Protein AF-A0A968P2E2-F1 (afdb_monomer)

pLDDT: mean 70.63, std 26.36, range [20.92, 96.12]

Foldseek 3Di:
DEQDLCVVLVLVVLLLCVVVVWQDAAEYEPNNCVRDNQVSVCVSRVDGHHYACPPPPNVCVLVVLLVAFQAAEDPADELVLLLLCLVQNCHISSSSSSSNHPLVRYAYEYAYDDDPVSCVDPSNVVSVVSCVVVNHHYDPHDPPDRPVVSQCVSQQAVVSDDPDPPPPDDDDDDDDDDDDDDDDDDDDDDDHDHSTDDPVVVVVPDD

Sequence (207 aa):
MSGSIAAFKACQVISRLTQEGSDVQVIATDSLSRFIGPATLEGLTGRKPLVDLWEGGHAMDHIHLTRWADAAVLCPASANTLARLAHGLADDMVSATALAWPIADKPFHIFPAMNTQMLRAPATQANLRLLSERGFRITPGRPRGPWPAAIQARGVCPNLTTSWRVCGSLSPHPARADCSSPGARRGSRSMEFVLYRTSAQARRRRP

Nearest PDB structures (foldseek):
  6tgv-assembly1_B  TM=9.461E-01  e=8.551E-12  Mycolicibacterium smegmatis MC2 155
  6tgv-assembly1_A-3  TM=9.413E-01  e=2.497E-11  Mycolicibacterium smegmatis MC2 155
  6tgv-assembly1_D  TM=9.398E-01  e=3.169E-11  Mycolicibacterium smegmatis MC2 155
  6tgv-assembly1_C  TM=9.421E-01  e=5.415E-11  Mycolicibacterium smegmatis MC2 155
  6qll-assembly1_A  TM=6.703E-01  e=2.210E-05  Pseudomonas aeruginosa

Secondary structure (DSSP, 8-state):
--SSTTHHHHHHHHHHHHHTTEEE--B--GGGTTTS-HHHHHHHHTSPPB--SSSTT-TTHHHHHHHH-SBEEEEEE-HHHHHHHHHT---SHHHHHHHT--TTTS-EEEEE-S-HHHHHSHHHHHHHHHHHHTT-EE--S--SS-HHHHHHTTTS-TT----------------------------------SSEEEHHHHTTS--

Structure (mmCIF, N/CA/C/O backbone):
data_AF-A0A968P2E2-F1
#
_entry.id   AF-A0A968P2E2-F1
#
loop_
_atom_site.group_PDB
_atom_site.id
_atom_site.type_symbol
_atom_site.label_atom_id
_atom_site.label_alt_id
_atom_site.label_comp_id
_atom_site.label_asym_id
_atom_site.label_entity_id
_atom_site.label_seq_id
_atom_site.pdbx_PDB_ins_code
_atom_site.Cartn_x
_atom_site.Cartn_y
_atom_site.Cartn_z
_atom_site.occupancy
_atom_site.B_iso_or_equiv
_atom_site.auth_seq_id
_atom_site.auth_comp_id
_atom_site.auth_asym_id
_atom_site.auth_atom_id
_atom_site.pdbx_PDB_model_num
ATOM 1 N N . MET A 1 1 ? 1.643 1.920 3.268 1.00 88.88 1 MET A N 1
ATOM 2 C CA . MET A 1 1 ? 2.424 2.990 2.606 1.00 88.88 1 MET A CA 1
ATOM 3 C C . MET A 1 1 ? 3.884 2.566 2.531 1.00 88.88 1 MET A C 1
ATOM 5 O O . MET A 1 1 ? 4.376 2.033 3.515 1.00 88.88 1 MET A O 1
ATOM 9 N N . SER A 1 2 ? 4.579 2.789 1.411 1.00 87.62 2 SER A N 1
ATOM 10 C CA . SER A 1 2 ? 6.015 2.461 1.284 1.00 87.62 2 SER A CA 1
ATOM 11 C C . SER A 1 2 ? 6.914 3.697 1.177 1.00 87.62 2 SER A C 1
ATOM 13 O O . SER A 1 2 ? 6.460 4.727 0.681 1.00 87.62 2 SER A O 1
ATOM 15 N N . GLY A 1 3 ? 8.199 3.578 1.524 1.00 84.19 3 GLY A N 1
ATOM 16 C CA . GLY A 1 3 ? 9.199 4.633 1.301 1.00 84.19 3 GLY A CA 1
ATOM 17 C C . GLY A 1 3 ? 9.318 5.061 -0.171 1.00 84.19 3 GLY A C 1
ATOM 18 O O . GLY A 1 3 ? 9.725 4.279 -1.030 1.00 84.19 3 GLY A O 1
ATOM 19 N N . SER A 1 4 ? 8.929 6.302 -0.468 1.00 82.31 4 SER A N 1
ATOM 20 C CA . SER A 1 4 ? 9.047 6.960 -1.777 1.00 82.31 4 SER A CA 1
ATOM 21 C C . SER A 1 4 ? 8.796 8.458 -1.601 1.00 82.31 4 SER A C 1
ATOM 23 O O . SER A 1 4 ? 7.940 8.843 -0.804 1.00 82.31 4 SER A O 1
ATOM 25 N N . ILE A 1 5 ? 9.447 9.312 -2.398 1.00 79.62 5 ILE A N 1
ATOM 26 C CA . ILE A 1 5 ? 9.201 10.767 -2.382 1.00 79.62 5 ILE A CA 1
ATOM 27 C C . ILE A 1 5 ? 7.735 11.126 -2.683 1.00 79.62 5 ILE A C 1
ATOM 29 O O . ILE A 1 5 ? 7.258 12.179 -2.284 1.00 79.62 5 ILE A O 1
ATOM 33 N N . ALA A 1 6 ? 6.967 10.239 -3.325 1.00 78.69 6 ALA A N 1
ATOM 34 C CA . ALA A 1 6 ? 5.530 10.432 -3.531 1.00 78.69 6 ALA A CA 1
ATOM 35 C C . ALA A 1 6 ? 4.684 10.336 -2.237 1.00 78.69 6 ALA A C 1
ATOM 37 O O . ALA A 1 6 ? 3.485 10.614 -2.283 1.00 78.69 6 ALA A O 1
ATOM 38 N N . ALA A 1 7 ? 5.274 9.976 -1.090 1.00 82.69 7 ALA A N 1
ATOM 39 C CA . ALA A 1 7 ? 4.578 9.836 0.189 1.00 82.69 7 ALA A CA 1
ATOM 40 C C . ALA A 1 7 ? 3.820 11.105 0.618 1.00 82.69 7 ALA A C 1
ATOM 42 O O . ALA A 1 7 ? 2.672 10.994 1.044 1.00 82.69 7 ALA A O 1
ATOM 43 N N . PHE A 1 8 ? 4.375 12.307 0.406 1.00 82.56 8 PHE A N 1
ATOM 44 C CA . PHE A 1 8 ? 3.679 13.558 0.753 1.00 82.56 8 PHE A CA 1
ATOM 45 C C . PHE A 1 8 ? 2.358 13.744 -0.017 1.00 82.56 8 PHE A C 1
ATOM 47 O O . PHE A 1 8 ? 1.417 14.349 0.494 1.00 82.56 8 PHE A O 1
ATOM 54 N N . LYS A 1 9 ? 2.246 13.194 -1.236 1.00 81.69 9 LYS A N 1
ATOM 55 C CA . LYS A 1 9 ? 0.998 13.225 -2.020 1.00 81.69 9 LYS A CA 1
ATOM 56 C C . LYS A 1 9 ? -0.029 12.237 -1.473 1.00 81.69 9 LYS A C 1
ATOM 58 O O . LYS A 1 9 ? -1.221 12.526 -1.494 1.00 81.69 9 LYS A O 1
ATOM 63 N N . ALA A 1 10 ? 0.419 11.103 -0.936 1.00 84.56 10 ALA A N 1
ATOM 64 C CA . ALA A 1 10 ? -0.462 10.159 -0.255 1.00 84.56 10 ALA A CA 1
ATOM 65 C C . ALA A 1 10 ? -1.017 10.732 1.065 1.00 84.56 10 ALA A C 1
ATOM 67 O O . ALA A 1 10 ? -2.173 10.470 1.381 1.00 84.56 10 ALA A O 1
ATOM 68 N N . CYS A 1 11 ? -0.279 11.601 1.767 1.00 87.38 11 CYS A N 1
ATOM 69 C CA . CYS A 1 11 ? -0.809 12.342 2.921 1.00 87.38 11 CYS A CA 1
ATOM 70 C C . CYS A 1 11 ? -2.049 13.187 2.564 1.00 87.38 11 CYS A C 1
ATOM 72 O O . CYS A 1 11 ? -3.006 13.229 3.333 1.00 87.38 11 CYS A O 1
ATOM 74 N N . GLN A 1 12 ? -2.087 13.798 1.371 1.00 83.69 12 GLN A N 1
ATOM 75 C CA . GLN A 1 12 ? -3.270 14.533 0.897 1.00 83.69 12 GLN A CA 1
ATOM 76 C C . GLN A 1 12 ? -4.476 13.613 0.655 1.00 83.69 12 GLN A C 1
ATOM 78 O O . GLN A 1 12 ? -5.609 14.022 0.886 1.00 83.69 12 GLN A O 1
ATOM 83 N N . VAL A 1 13 ? -4.242 12.377 0.198 1.00 81.25 13 VAL A N 1
ATOM 84 C CA . VAL A 1 13 ? -5.295 11.361 0.019 1.00 81.25 13 VAL A CA 1
ATOM 85 C C . VAL A 1 13 ? -5.846 10.925 1.376 1.00 81.25 13 VAL A C 1
ATOM 87 O O . VAL A 1 13 ? -7.057 10.924 1.559 1.00 81.25 13 VAL A O 1
ATOM 90 N N . ILE A 1 14 ? -4.966 10.628 2.339 1.00 87.38 14 ILE A N 1
ATOM 91 C CA . ILE A 1 14 ? -5.346 10.251 3.710 1.00 87.38 14 ILE A CA 1
ATOM 92 C C . ILE A 1 14 ? -6.188 11.356 4.353 1.00 87.38 14 ILE A C 1
ATOM 94 O O . ILE A 1 14 ? -7.290 11.084 4.810 1.00 87.38 14 ILE A O 1
ATOM 98 N N . SER A 1 15 ? -5.717 12.608 4.296 1.00 86.94 15 SER A N 1
ATOM 99 C CA . SER A 1 15 ? -6.430 13.773 4.836 1.00 86.94 15 SER A CA 1
ATOM 100 C C . SER A 1 15 ? -7.871 13.879 4.324 1.00 86.94 15 SER A C 1
ATOM 102 O O . SER A 1 15 ? -8.787 14.119 5.107 1.00 86.94 15 SER A O 1
ATOM 104 N N . ARG A 1 16 ? -8.077 13.656 3.020 1.00 83.81 16 ARG A N 1
ATOM 105 C CA . ARG A 1 16 ? -9.395 13.727 2.372 1.00 83.81 16 ARG A CA 1
ATOM 106 C C . ARG A 1 16 ? -10.309 12.588 2.788 1.00 83.81 16 ARG A C 1
ATOM 108 O O . ARG A 1 16 ? -11.448 12.848 3.142 1.00 83.81 16 ARG A O 1
ATOM 115 N N . LEU A 1 17 ? -9.796 11.360 2.828 1.00 82.50 17 LEU A N 1
ATOM 116 C CA . LEU A 1 17 ? -10.563 10.210 3.305 1.00 82.50 17 LEU A CA 1
ATOM 117 C C . LEU A 1 17 ? -11.040 10.421 4.748 1.00 82.50 17 LEU A C 1
ATOM 119 O O . LEU A 1 17 ? -12.220 10.215 5.031 1.00 82.50 17 LEU A O 1
ATOM 123 N N . THR A 1 18 ? -10.164 10.906 5.635 1.00 86.75 18 THR A N 1
ATOM 124 C CA . THR A 1 18 ? -10.537 11.266 7.012 1.00 86.75 18 THR A CA 1
ATOM 125 C C . THR A 1 18 ? -11.615 12.362 7.035 1.00 86.75 18 THR A C 1
ATOM 127 O O . THR A 1 18 ? -12.605 12.231 7.752 1.00 86.75 18 THR A O 1
ATOM 130 N N . GLN A 1 19 ? -11.476 13.419 6.221 1.00 85.56 19 GLN A N 1
ATOM 131 C CA . GLN A 1 19 ? -12.466 14.507 6.102 1.00 85.56 19 GLN A CA 1
ATOM 132 C C . GLN A 1 19 ? -13.825 14.037 5.554 1.00 85.56 19 GLN A C 1
ATOM 134 O O . GLN A 1 19 ? -14.863 14.539 5.976 1.00 85.56 19 GLN A O 1
ATOM 139 N N . GLU A 1 20 ? -13.831 13.046 4.663 1.00 84.56 20 GLU A N 1
ATOM 140 C CA . GLU A 1 20 ? -15.030 12.407 4.104 1.00 84.56 20 GLU A CA 1
ATOM 141 C C . GLU A 1 20 ? -15.666 11.384 5.078 1.00 84.56 20 GLU A C 1
ATOM 143 O O . GLU A 1 20 ? -16.663 10.735 4.758 1.00 84.56 20 GLU A O 1
ATOM 148 N N . GLY A 1 21 ? -15.139 11.266 6.305 1.00 84.19 21 GLY A N 1
ATOM 149 C CA . GLY A 1 21 ? -15.696 10.432 7.375 1.00 84.19 21 GLY A CA 1
ATOM 150 C C . GLY A 1 21 ? -15.288 8.958 7.308 1.00 84.19 21 GLY A C 1
ATOM 151 O O . GLY A 1 21 ? -15.974 8.103 7.880 1.00 84.19 21 GLY A O 1
ATOM 152 N N . SER A 1 22 ? -14.194 8.656 6.606 1.00 84.94 22 SER A N 1
ATOM 153 C CA . SER A 1 22 ? -13.579 7.329 6.554 1.00 84.94 22 SER A CA 1
ATOM 154 C C . SER A 1 22 ? -12.677 7.094 7.766 1.00 84.94 22 SER A C 1
ATOM 156 O O . SER A 1 22 ? -11.846 7.933 8.104 1.00 84.94 22 SER A O 1
ATOM 158 N N . ASP A 1 23 ? -12.807 5.936 8.413 1.00 89.12 23 ASP A N 1
ATOM 159 C CA . ASP A 1 23 ? -12.020 5.575 9.599 1.00 89.12 23 ASP A CA 1
ATOM 160 C C . ASP A 1 23 ? -10.671 4.961 9.185 1.00 89.12 23 ASP A C 1
ATOM 162 O O . ASP A 1 23 ? -10.585 3.744 9.047 1.00 89.12 23 ASP A O 1
ATOM 166 N N . VAL A 1 24 ? -9.660 5.785 8.869 1.00 90.81 24 VAL A N 1
ATOM 167 C CA . VAL A 1 24 ? -8.406 5.368 8.195 1.00 90.81 24 VAL A CA 1
ATOM 168 C C . VAL A 1 24 ? -7.332 4.874 9.171 1.00 90.81 24 VAL A C 1
ATOM 170 O O . VAL A 1 24 ? -6.965 5.581 10.102 1.00 90.81 24 VAL A O 1
ATOM 173 N N . GLN A 1 25 ? -6.736 3.708 8.892 1.00 93.31 25 GLN A N 1
ATOM 174 C CA . GLN A 1 25 ? -5.534 3.215 9.571 1.00 93.31 25 GLN A CA 1
ATOM 175 C C . GLN A 1 25 ? -4.355 3.167 8.598 1.00 93.31 25 GLN A C 1
ATOM 177 O O . GLN A 1 25 ? -4.419 2.540 7.539 1.00 93.31 25 GLN A O 1
ATOM 182 N N . VAL A 1 26 ? -3.236 3.785 8.978 1.00 93.25 26 VAL A N 1
ATOM 183 C CA . VAL A 1 26 ? -1.997 3.704 8.201 1.00 93.25 26 VAL A CA 1
ATOM 184 C C . VAL A 1 26 ? -1.134 2.555 8.711 1.00 93.25 26 VAL A C 1
ATOM 186 O O . VAL A 1 26 ? -0.782 2.501 9.889 1.00 93.25 26 VAL A O 1
ATOM 189 N N . ILE A 1 27 ? -0.760 1.671 7.786 1.00 92.50 27 ILE A N 1
ATOM 190 C CA . ILE A 1 27 ? 0.401 0.784 7.909 1.00 92.50 27 ILE A CA 1
ATOM 191 C C . ILE A 1 27 ? 1.542 1.319 7.040 1.00 92.50 27 ILE A C 1
ATOM 193 O O . ILE A 1 27 ? 1.303 1.801 5.924 1.00 92.50 27 ILE A O 1
ATOM 197 N N . ALA A 1 28 ? 2.777 1.241 7.520 1.00 90.50 28 ALA A N 1
ATOM 198 C CA . ALA A 1 28 ? 3.950 1.845 6.898 1.00 90.50 28 ALA A CA 1
ATOM 199 C C . ALA A 1 28 ? 5.156 0.896 6.900 1.00 90.50 28 ALA A C 1
ATOM 201 O O . ALA A 1 28 ? 5.354 0.138 7.834 1.00 90.50 28 ALA A O 1
ATOM 202 N N . THR A 1 29 ? 5.982 0.951 5.855 1.00 90.62 29 THR A N 1
ATOM 203 C CA . THR A 1 29 ? 7.327 0.348 5.874 1.00 90.62 29 THR A CA 1
ATOM 204 C C . THR A 1 29 ? 8.276 1.252 6.664 1.00 90.62 29 THR A C 1
ATOM 206 O O . THR A 1 29 ? 8.159 2.466 6.486 1.00 90.62 29 THR A O 1
ATOM 209 N N . ASP A 1 30 ? 9.285 0.728 7.369 1.00 88.00 30 ASP A N 1
ATOM 210 C CA . ASP A 1 30 ? 10.325 1.545 8.041 1.00 88.00 30 ASP A CA 1
ATOM 211 C C . ASP A 1 30 ? 10.884 2.672 7.147 1.00 88.00 30 ASP A C 1
ATOM 213 O O . ASP A 1 30 ? 10.945 3.839 7.534 1.00 88.00 30 ASP A O 1
ATOM 217 N N . SER A 1 31 ? 11.175 2.363 5.878 1.00 86.88 31 SER A N 1
ATOM 218 C CA . SER A 1 31 ? 11.715 3.336 4.920 1.00 86.88 31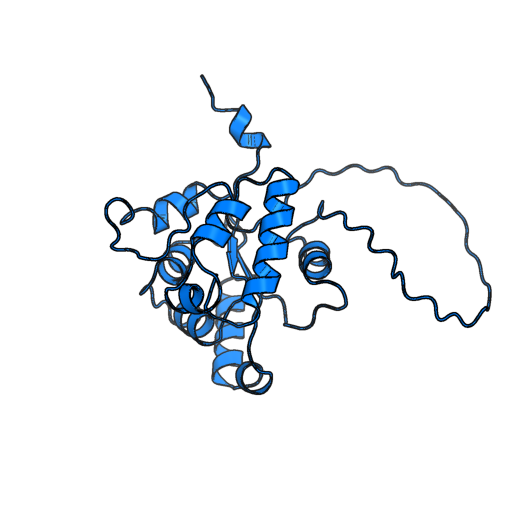 SER A CA 1
ATOM 219 C C . SER A 1 31 ? 10.798 4.540 4.638 1.00 86.88 31 SER A C 1
ATOM 221 O O . SER A 1 31 ? 11.242 5.491 3.999 1.00 86.88 31 SER A O 1
ATOM 223 N N . LEU A 1 32 ? 9.530 4.522 5.071 1.00 87.50 32 LEU A N 1
ATOM 224 C CA . LEU A 1 32 ? 8.622 5.671 5.002 1.00 87.50 32 LEU A CA 1
ATOM 225 C C . LEU A 1 32 ? 8.976 6.741 6.039 1.00 87.50 32 LEU A C 1
ATOM 227 O O . LEU A 1 32 ? 8.870 7.924 5.722 1.00 87.50 32 LEU A O 1
ATOM 231 N N . SER A 1 33 ? 9.439 6.339 7.226 1.00 85.31 33 SER A N 1
ATOM 232 C CA . SER A 1 33 ? 9.773 7.224 8.353 1.00 85.31 33 SER A CA 1
ATOM 233 C C . SER A 1 33 ? 10.853 8.254 7.998 1.00 85.31 33 SER A C 1
ATOM 235 O O . SER A 1 33 ? 10.927 9.319 8.601 1.00 85.31 33 SER A O 1
ATOM 237 N N . ARG A 1 34 ? 11.655 7.966 6.961 1.00 87.44 34 ARG A N 1
ATOM 238 C CA . ARG A 1 34 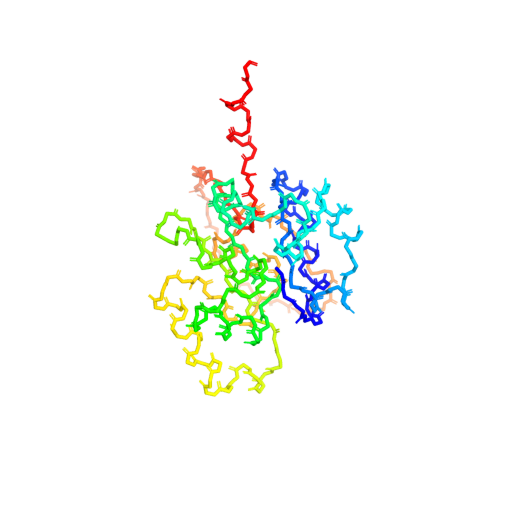? 12.673 8.861 6.379 1.00 87.44 34 ARG A CA 1
ATOM 239 C C . ARG A 1 34 ? 12.098 9.971 5.484 1.00 87.44 34 ARG A C 1
ATOM 241 O O . ARG A 1 34 ? 12.822 10.896 5.137 1.00 87.44 34 ARG A O 1
ATOM 248 N N . PHE A 1 35 ? 10.829 9.868 5.081 1.00 87.44 35 PHE A N 1
ATOM 249 C CA . PHE A 1 35 ? 10.127 10.845 4.236 1.00 87.44 35 PHE A CA 1
ATOM 250 C C . PHE A 1 35 ? 8.991 11.553 4.977 1.00 87.44 35 PHE A C 1
ATOM 252 O O . PHE A 1 35 ? 8.790 12.746 4.776 1.00 87.44 35 PHE A O 1
ATOM 259 N N . ILE A 1 36 ? 8.221 10.819 5.787 1.00 88.56 36 ILE A N 1
ATOM 260 C CA . ILE A 1 36 ? 7.073 11.324 6.545 1.00 88.56 36 ILE A CA 1
ATOM 261 C C . ILE A 1 36 ? 7.170 10.770 7.967 1.00 88.56 36 ILE A C 1
ATOM 263 O O . ILE A 1 36 ? 7.151 9.555 8.157 1.00 88.56 36 ILE A O 1
ATOM 267 N N . GLY A 1 37 ? 7.254 11.657 8.959 1.00 88.56 37 GLY A N 1
ATOM 268 C CA . GLY A 1 37 ? 7.307 11.262 10.367 1.00 88.56 37 GLY A CA 1
ATOM 269 C C . GLY A 1 37 ? 5.962 10.720 10.881 1.00 88.56 37 GLY A C 1
ATOM 270 O O . GLY A 1 37 ? 4.906 11.159 10.409 1.00 88.56 37 GLY A O 1
ATOM 271 N N . PRO A 1 38 ? 5.966 9.815 11.879 1.00 88.31 38 PRO A N 1
ATOM 272 C CA . PRO A 1 38 ? 4.751 9.164 12.375 1.00 88.31 38 PRO A CA 1
ATOM 273 C C . PRO A 1 38 ? 3.710 10.159 12.907 1.00 88.31 38 PRO A C 1
ATOM 275 O O . PRO A 1 38 ? 2.533 10.021 12.585 1.00 88.31 38 PRO A O 1
ATOM 278 N N . ALA A 1 39 ? 4.145 11.229 13.583 1.00 91.56 39 ALA A N 1
ATOM 279 C CA . ALA A 1 39 ? 3.273 12.301 14.077 1.00 91.56 39 ALA A CA 1
ATOM 280 C C . ALA A 1 39 ? 2.443 12.988 12.969 1.00 91.56 39 ALA A C 1
ATOM 282 O O . ALA A 1 39 ? 1.331 13.447 13.217 1.00 91.56 39 ALA A O 1
ATOM 283 N N . THR A 1 40 ? 2.944 13.032 11.725 1.00 92.25 40 THR A N 1
ATOM 284 C CA . THR A 1 40 ? 2.175 13.577 10.589 1.00 92.25 40 THR A CA 1
ATOM 285 C C . THR A 1 40 ? 1.039 12.635 10.194 1.00 92.25 40 THR A C 1
ATOM 287 O O . THR A 1 40 ? -0.061 13.082 9.891 1.00 92.25 40 THR A O 1
ATOM 290 N N . LEU A 1 41 ? 1.288 11.323 10.196 1.00 91.19 41 LEU A N 1
ATOM 291 C CA . LEU A 1 41 ? 0.279 10.316 9.855 1.00 91.19 41 LEU A CA 1
ATOM 292 C C . LEU A 1 41 ? -0.780 10.212 10.959 1.00 91.19 41 LEU A C 1
ATOM 294 O O . LEU A 1 41 ? -1.968 10.108 10.658 1.00 91.19 41 LEU A O 1
ATOM 298 N N . GLU A 1 42 ? -0.355 10.323 12.216 1.00 92.88 42 GLU A N 1
ATOM 299 C CA . GLU A 1 42 ? -1.233 10.378 13.382 1.00 92.88 42 GLU A CA 1
ATOM 300 C C . GLU A 1 42 ? -2.133 11.618 13.359 1.00 92.88 42 GLU A C 1
ATOM 302 O O . GLU A 1 42 ? -3.352 11.478 13.411 1.00 92.88 42 GLU A O 1
ATOM 307 N N . GLY A 1 43 ? -1.578 12.814 13.131 1.00 92.38 43 GLY A N 1
ATOM 308 C CA . GLY A 1 43 ? -2.370 14.044 12.996 1.00 92.38 43 GLY A CA 1
ATOM 309 C C . GLY A 1 43 ? -3.366 14.041 11.823 1.00 92.38 43 GLY A C 1
ATOM 310 O O . GLY A 1 43 ? -4.360 14.761 11.863 1.00 92.38 43 GLY A O 1
ATOM 311 N N . LEU A 1 44 ? -3.139 13.221 10.789 1.00 90.88 44 LEU A N 1
ATOM 312 C CA . LEU A 1 44 ? -4.032 13.086 9.627 1.00 90.88 44 LEU A CA 1
ATOM 313 C C . LEU A 1 44 ? -5.120 12.011 9.773 1.00 90.88 44 LEU A C 1
ATOM 315 O O . LEU A 1 44 ? -6.076 12.012 8.994 1.00 90.88 44 LEU A O 1
ATOM 319 N N . THR A 1 45 ? -4.973 11.084 10.721 1.00 90.44 45 THR A N 1
ATOM 320 C CA . THR A 1 45 ? -5.881 9.933 10.905 1.00 90.44 45 THR A CA 1
ATOM 321 C C . THR A 1 45 ? -6.530 9.870 12.284 1.00 90.44 45 THR A C 1
ATOM 323 O O . THR A 1 45 ? -7.517 9.161 12.456 1.00 90.44 45 THR A O 1
ATOM 326 N N . GLY A 1 46 ? -5.983 10.580 13.274 1.00 90.50 46 GLY A N 1
ATOM 327 C CA . GLY A 1 46 ? -6.324 10.397 14.684 1.00 90.50 46 GLY A CA 1
ATOM 328 C C . GLY A 1 46 ? -5.846 9.057 15.256 1.00 90.50 46 GLY A C 1
ATOM 329 O O . GLY A 1 46 ? -6.366 8.624 16.282 1.00 90.50 46 GLY A O 1
ATOM 330 N N . ARG A 1 47 ? -4.911 8.365 14.584 1.00 90.12 47 ARG A N 1
ATOM 331 C CA . ARG A 1 47 ? -4.437 7.024 14.956 1.00 90.12 47 ARG A CA 1
ATOM 332 C C . ARG A 1 47 ? -2.933 6.876 14.759 1.00 90.12 47 ARG A C 1
ATOM 334 O O . ARG A 1 47 ? -2.396 7.260 13.723 1.00 90.12 47 ARG A O 1
ATOM 341 N N . LYS A 1 48 ? -2.255 6.228 15.708 1.00 90.38 48 LYS A N 1
ATOM 342 C CA . LYS A 1 48 ? -0.836 5.882 15.566 1.00 90.38 48 LYS A CA 1
ATOM 343 C C . LYS A 1 48 ? -0.627 5.010 14.308 1.00 90.38 48 LYS A C 1
ATOM 345 O O . LYS A 1 48 ? -1.341 4.015 14.139 1.00 90.38 48 LYS A O 1
ATOM 350 N N . PRO A 1 49 ? 0.319 5.347 13.410 1.00 90.62 49 PRO A N 1
ATOM 351 C CA . PRO A 1 49 ? 0.664 4.489 12.281 1.00 90.62 49 PRO A CA 1
ATOM 352 C C . PRO A 1 49 ? 1.397 3.231 12.765 1.00 90.62 49 PRO A C 1
ATOM 354 O O . PRO A 1 49 ? 2.266 3.310 13.630 1.00 90.62 49 PRO A O 1
ATOM 357 N N . LEU A 1 50 ? 1.082 2.081 12.171 1.00 89.88 50 LEU A N 1
ATOM 358 C CA . LEU A 1 50 ? 1.738 0.807 12.481 1.00 89.88 50 LEU A CA 1
ATOM 359 C C . LEU A 1 50 ? 2.906 0.591 11.514 1.00 89.88 50 LEU A C 1
ATOM 361 O O . LEU A 1 50 ? 2.711 0.645 10.295 1.00 89.88 50 LEU A O 1
ATOM 365 N N . VAL A 1 51 ? 4.111 0.376 12.045 1.00 85.38 51 VAL A N 1
ATOM 366 C CA . VAL A 1 51 ? 5.353 0.295 11.251 1.00 85.38 51 VAL A CA 1
ATOM 367 C C . VAL A 1 51 ? 6.009 -1.080 11.365 1.00 85.38 51 VAL A C 1
ATOM 369 O O . VAL A 1 51 ? 6.321 -1.703 10.351 1.00 85.38 51 VAL A O 1
ATOM 372 N N . ASP A 1 52 ? 6.186 -1.560 12.594 1.00 83.44 52 ASP A N 1
ATOM 373 C CA . ASP A 1 52 ? 6.865 -2.817 12.905 1.00 83.44 52 ASP A CA 1
ATOM 374 C C . ASP A 1 52 ? 5.853 -3.920 13.267 1.00 83.44 52 ASP A C 1
ATOM 376 O O . ASP A 1 52 ? 4.813 -3.656 13.870 1.00 83.44 52 ASP A O 1
ATOM 380 N N . LEU A 1 53 ? 6.163 -5.161 12.887 1.00 77.81 53 LEU A N 1
ATOM 381 C CA . LEU A 1 53 ? 5.446 -6.374 13.297 1.00 77.81 53 LEU A CA 1
ATOM 382 C C . LEU A 1 53 ? 5.731 -6.745 14.757 1.00 77.81 53 LEU A C 1
ATOM 384 O O . LEU A 1 53 ? 4.891 -7.367 15.405 1.00 77.81 53 LEU A O 1
ATOM 388 N N . TRP A 1 54 ? 6.912 -6.376 15.258 1.00 76.69 54 TRP A N 1
ATOM 389 C CA . TRP A 1 54 ? 7.429 -6.801 16.559 1.00 76.69 54 TRP A CA 1
ATOM 390 C C . TRP A 1 54 ? 7.228 -5.763 17.668 1.00 76.69 54 TRP A C 1
ATOM 392 O O . TRP A 1 54 ? 7.592 -6.015 18.817 1.00 76.69 54 TRP A O 1
ATOM 402 N N . GLU A 1 55 ? 6.613 -4.614 17.361 1.00 78.12 55 GLU A N 1
ATOM 403 C CA . GLU A 1 55 ? 6.245 -3.632 18.380 1.00 78.12 55 GLU A CA 1
ATOM 404 C C . GLU A 1 55 ? 5.221 -4.244 19.359 1.00 78.12 55 GLU A C 1
ATOM 406 O O . GLU A 1 55 ? 4.251 -4.898 18.962 1.00 78.12 55 GLU A O 1
ATOM 411 N N . GLY A 1 56 ? 5.458 -4.064 20.662 1.00 71.62 56 GLY A N 1
ATOM 412 C CA . GLY A 1 56 ? 4.718 -4.753 21.721 1.00 71.62 56 GLY A CA 1
ATOM 413 C C . GLY A 1 56 ? 3.202 -4.560 21.618 1.00 71.62 56 GLY A C 1
ATOM 414 O O . GLY A 1 56 ? 2.709 -3.438 21.662 1.00 71.62 56 GLY A O 1
ATOM 415 N N . GLY A 1 57 ? 2.466 -5.669 21.502 1.00 72.38 57 GLY A N 1
ATOM 416 C CA . GLY A 1 57 ? 1.006 -5.682 21.337 1.00 72.38 57 GLY A CA 1
ATOM 417 C C . GLY A 1 57 ? 0.511 -5.757 19.886 1.00 72.38 57 GLY A C 1
ATOM 418 O O . GLY A 1 57 ? -0.645 -6.115 19.678 1.00 72.38 57 GLY A O 1
ATOM 419 N N . HIS A 1 58 ? 1.370 -5.524 18.887 1.00 75.38 58 HIS A N 1
ATOM 420 C CA . HIS A 1 58 ? 0.980 -5.445 17.470 1.00 75.38 58 HIS A CA 1
ATOM 421 C C . HIS A 1 58 ? 1.200 -6.739 16.662 1.00 75.38 58 HIS A C 1
ATOM 423 O O . HIS A 1 58 ? 0.846 -6.804 15.484 1.00 75.38 58 HIS A O 1
ATOM 429 N N . ALA A 1 59 ? 1.701 -7.808 17.294 1.00 73.19 59 ALA A N 1
ATOM 430 C CA . ALA A 1 59 ? 2.046 -9.075 16.635 1.00 73.19 59 ALA A CA 1
ATOM 431 C C . ALA A 1 59 ? 0.904 -9.700 15.802 1.00 73.19 59 ALA A C 1
ATOM 433 O O . ALA A 1 59 ? 1.162 -10.343 14.786 1.00 73.19 59 ALA A O 1
ATOM 434 N N . MET A 1 60 ? -0.360 -9.488 16.192 1.00 82.56 60 MET A N 1
ATOM 435 C CA . MET A 1 60 ? -1.539 -10.027 15.495 1.00 82.56 60 MET A CA 1
ATOM 436 C C . MET A 1 60 ? -2.253 -8.997 14.596 1.00 82.56 60 MET A C 1
ATOM 438 O O . MET A 1 60 ? -3.238 -9.324 13.928 1.00 82.56 60 MET A O 1
ATOM 442 N N . ASP A 1 61 ? -1.770 -7.752 14.532 1.00 84.31 61 ASP A N 1
ATOM 443 C CA . ASP A 1 61 ? -2.494 -6.676 13.847 1.00 84.31 61 ASP A CA 1
ATOM 444 C C . ASP A 1 61 ? -2.551 -6.866 12.334 1.00 84.31 61 ASP A C 1
ATOM 446 O O . ASP A 1 61 ? -3.573 -6.558 11.726 1.00 84.31 61 ASP A O 1
ATOM 450 N N . HIS A 1 62 ? -1.551 -7.507 11.730 1.00 82.88 62 HIS A N 1
ATOM 451 C CA . HIS A 1 62 ? -1.598 -7.893 10.318 1.00 82.88 62 HIS A CA 1
ATOM 452 C C . HIS A 1 62 ? -2.801 -8.805 9.967 1.00 82.88 62 HIS A C 1
ATOM 454 O O . HIS A 1 62 ? -3.211 -8.844 8.810 1.00 82.88 62 HIS A O 1
ATOM 460 N N . ILE A 1 63 ? -3.422 -9.480 10.951 1.00 88.81 63 ILE A N 1
ATOM 461 C CA . ILE A 1 63 ? -4.684 -10.237 10.814 1.00 88.81 63 ILE A CA 1
ATOM 462 C C . ILE A 1 63 ? -5.895 -9.443 11.339 1.00 88.81 63 ILE A C 1
ATOM 464 O O . ILE A 1 63 ? -6.995 -9.549 10.793 1.00 88.81 63 ILE A O 1
ATOM 468 N N . HIS A 1 64 ? -5.745 -8.620 12.381 1.00 89.75 64 HIS A N 1
ATOM 469 C CA . HIS A 1 64 ? -6.849 -7.772 12.851 1.00 89.75 64 HIS A CA 1
ATOM 470 C C . HIS A 1 64 ? -7.255 -6.718 11.810 1.00 89.75 64 HIS A C 1
ATOM 472 O O . HIS A 1 64 ? -8.448 -6.491 11.596 1.00 89.75 64 HIS A O 1
ATOM 478 N N . LEU A 1 65 ? -6.285 -6.130 11.108 1.00 89.31 65 LEU A N 1
ATOM 479 C CA . LEU A 1 65 ? -6.496 -5.135 10.057 1.00 89.31 65 LEU A CA 1
ATOM 480 C C . LEU A 1 65 ? -7.238 -5.712 8.848 1.00 89.31 65 LEU A C 1
ATOM 482 O O . LEU A 1 65 ? -8.147 -5.059 8.334 1.00 89.31 65 LEU A O 1
ATOM 486 N N . THR A 1 66 ? -6.913 -6.940 8.421 1.00 89.75 66 THR A N 1
ATOM 487 C CA . THR A 1 66 ? -7.595 -7.607 7.292 1.00 89.75 66 THR A CA 1
ATOM 488 C C . THR A 1 66 ? -9.059 -7.901 7.616 1.00 89.75 66 THR A C 1
ATOM 490 O O . THR A 1 66 ? -9.914 -7.872 6.729 1.00 89.75 66 THR A O 1
ATOM 493 N N . ARG A 1 67 ? -9.387 -8.116 8.898 1.00 89.25 67 ARG A N 1
ATOM 494 C CA . ARG A 1 67 ? -10.766 -8.255 9.388 1.00 89.25 67 ARG A CA 1
ATOM 495 C C . ARG A 1 67 ? -11.481 -6.907 9.503 1.00 89.25 67 ARG A C 1
ATOM 497 O O . ARG A 1 67 ? -12.613 -6.804 9.036 1.00 89.25 67 ARG A O 1
ATOM 504 N N . TRP A 1 68 ? -10.833 -5.899 10.093 1.00 90.69 68 TRP A N 1
ATOM 505 C CA . TRP A 1 68 ? -11.415 -4.586 10.411 1.00 90.69 68 TRP A CA 1
ATOM 506 C C . TRP A 1 68 ? -11.664 -3.688 9.191 1.00 90.69 68 TRP A C 1
ATOM 508 O O . TRP A 1 68 ? -12.700 -3.024 9.147 1.00 90.69 68 TRP A O 1
ATOM 518 N N . ALA A 1 69 ? -10.742 -3.648 8.225 1.00 88.88 69 ALA A N 1
ATOM 519 C CA . ALA A 1 69 ? -10.868 -2.786 7.053 1.00 88.88 69 ALA A CA 1
ATOM 520 C C . ALA A 1 69 ? -11.813 -3.391 6.013 1.00 88.88 69 ALA A C 1
ATOM 522 O O . ALA A 1 69 ? -11.786 -4.598 5.773 1.00 88.88 69 ALA A O 1
ATOM 523 N N . ASP A 1 70 ? -12.607 -2.557 5.350 1.00 85.50 70 ASP A N 1
ATOM 524 C CA . ASP A 1 70 ? -13.495 -2.999 4.271 1.00 85.50 70 ASP A CA 1
ATOM 525 C C . ASP A 1 70 ? -12.716 -3.174 2.948 1.00 85.50 70 ASP A C 1
ATOM 527 O O . ASP A 1 70 ? -13.011 -4.088 2.178 1.00 85.50 70 ASP A O 1
ATOM 531 N N . ALA A 1 71 ? -11.685 -2.349 2.700 1.00 87.31 71 ALA A N 1
ATOM 532 C CA . ALA A 1 71 ? -10.698 -2.589 1.645 1.00 87.31 71 ALA A CA 1
ATOM 533 C C . ALA A 1 71 ? -9.328 -1.917 1.875 1.00 87.31 71 ALA A C 1
ATOM 535 O O . ALA A 1 71 ? -9.136 -1.296 2.912 1.00 87.31 71 ALA A O 1
ATOM 536 N N . ALA A 1 72 ? -8.360 -2.081 0.959 1.00 89.81 72 ALA A N 1
ATOM 537 C CA . ALA A 1 72 ? -6.960 -1.673 1.153 1.00 89.81 72 ALA A CA 1
ATOM 538 C C . ALA A 1 72 ? -6.349 -0.900 -0.034 1.00 89.81 72 ALA A C 1
ATOM 540 O O . ALA A 1 72 ? -6.624 -1.191 -1.197 1.00 89.81 72 ALA A O 1
ATOM 541 N N . VAL A 1 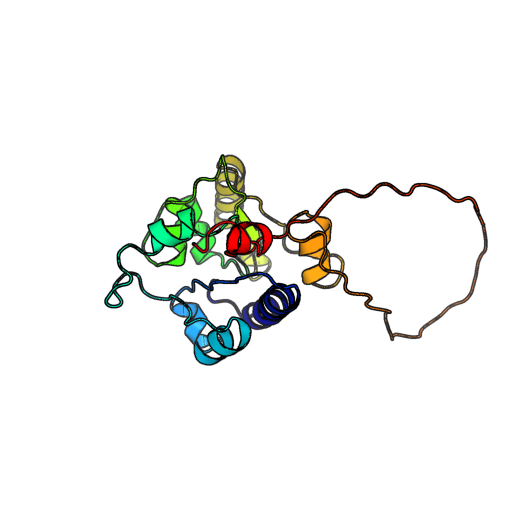73 ? -5.422 0.027 0.259 1.00 91.06 73 VAL A N 1
ATOM 542 C CA . VAL A 1 73 ? -4.587 0.728 -0.741 1.00 91.06 73 VAL A CA 1
ATOM 543 C C . VAL A 1 73 ? -3.123 0.742 -0.325 1.00 91.06 73 VAL A C 1
ATOM 545 O O . VAL A 1 73 ? -2.762 1.231 0.747 1.00 91.06 73 VAL A O 1
ATOM 548 N N . LEU A 1 74 ? -2.261 0.343 -1.255 1.00 90.44 74 LEU A N 1
ATOM 549 C CA . LEU A 1 74 ? -0.834 0.627 -1.218 1.00 90.44 74 LEU A CA 1
ATOM 550 C C . LEU A 1 74 ? -0.520 1.852 -2.090 1.00 90.44 74 LEU A C 1
ATOM 552 O O . LEU A 1 74 ? -0.339 1.748 -3.306 1.00 90.44 74 LEU A O 1
ATOM 556 N N . CYS A 1 75 ? -0.450 3.023 -1.453 1.00 87.25 75 CYS A N 1
ATOM 557 C CA . CYS A 1 75 ? -0.050 4.285 -2.074 1.00 87.25 75 CYS A CA 1
ATOM 558 C C . CYS A 1 75 ?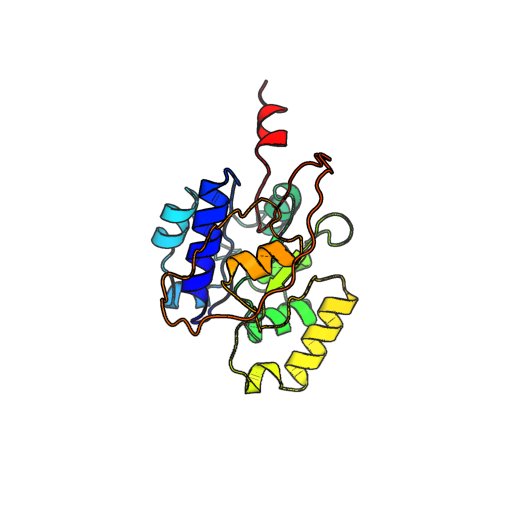 0.894 5.068 -1.139 1.00 87.25 75 CYS A C 1
ATOM 560 O O . CYS A 1 75 ? 0.538 5.282 0.019 1.00 87.25 75 CYS A O 1
ATOM 562 N N . PRO A 1 76 ? 2.077 5.516 -1.601 1.00 88.19 76 PRO A N 1
ATOM 563 C CA . PRO A 1 76 ? 2.770 5.020 -2.794 1.00 88.19 76 PRO A CA 1
ATOM 564 C C . PRO A 1 76 ? 3.146 3.532 -2.651 1.00 88.19 76 PRO A C 1
ATOM 566 O O . PRO A 1 76 ? 3.275 3.037 -1.528 1.00 88.19 76 PRO A O 1
ATOM 569 N N . ALA A 1 77 ? 3.347 2.851 -3.783 1.00 89.06 77 ALA A N 1
ATOM 570 C CA . ALA A 1 77 ? 3.953 1.521 -3.874 1.00 89.06 77 ALA A CA 1
ATOM 571 C C . ALA A 1 77 ? 5.338 1.607 -4.546 1.00 89.06 77 ALA A C 1
ATOM 573 O O . ALA A 1 77 ? 5.444 1.899 -5.742 1.00 89.06 77 ALA A O 1
ATOM 574 N N . SER A 1 78 ? 6.405 1.377 -3.782 1.00 89.88 78 SER A N 1
ATOM 575 C CA . SER A 1 78 ? 7.784 1.331 -4.277 1.00 89.88 78 SER A CA 1
ATOM 576 C C . SER A 1 78 ? 8.074 0.005 -4.991 1.00 89.88 78 SER A C 1
ATOM 578 O O . SER A 1 78 ? 7.400 -1.001 -4.757 1.00 89.88 78 SER A O 1
ATOM 580 N N . ALA A 1 79 ? 9.104 -0.023 -5.843 1.00 91.19 79 ALA A N 1
ATOM 581 C CA . ALA A 1 79 ? 9.521 -1.248 -6.533 1.00 91.19 79 ALA A CA 1
ATOM 582 C C . ALA A 1 79 ? 9.863 -2.385 -5.550 1.00 91.19 79 ALA A C 1
ATOM 584 O O . ALA A 1 79 ? 9.475 -3.526 -5.783 1.00 91.19 79 ALA A O 1
ATOM 585 N N . ASN A 1 80 ? 10.514 -2.058 -4.424 1.00 93.06 80 ASN A N 1
ATOM 586 C CA . ASN A 1 80 ? 10.852 -3.026 -3.381 1.00 93.06 80 ASN A CA 1
ATOM 587 C C . ASN A 1 80 ? 9.600 -3.653 -2.749 1.00 93.06 80 ASN A C 1
ATOM 589 O O . ASN A 1 80 ? 9.499 -4.870 -2.626 1.00 93.06 80 ASN A O 1
ATOM 593 N N . THR A 1 81 ? 8.601 -2.838 -2.392 1.00 93.06 81 THR A N 1
ATOM 594 C CA . THR A 1 81 ? 7.352 -3.367 -1.828 1.00 93.06 81 THR A CA 1
ATOM 595 C C . THR A 1 81 ? 6.609 -4.227 -2.851 1.00 93.06 81 THR A C 1
ATOM 597 O O . THR A 1 81 ? 6.143 -5.303 -2.497 1.00 93.06 81 THR A O 1
ATOM 600 N N . LEU A 1 82 ? 6.565 -3.823 -4.125 1.00 93.69 82 LEU A N 1
ATOM 601 C CA . LEU A 1 82 ? 5.948 -4.622 -5.192 1.00 93.69 82 LEU A CA 1
ATOM 602 C C . LEU A 1 82 ? 6.651 -5.967 -5.409 1.00 93.69 82 LEU A C 1
ATOM 604 O O . LEU A 1 82 ? 5.969 -6.969 -5.595 1.00 93.69 82 LEU A O 1
ATOM 608 N N . ALA A 1 83 ? 7.985 -6.008 -5.353 1.00 95.38 83 ALA A N 1
ATOM 609 C CA . ALA A 1 83 ? 8.739 -7.256 -5.443 1.00 95.38 83 ALA A CA 1
ATOM 610 C C . ALA A 1 83 ? 8.418 -8.196 -4.274 1.00 95.38 83 ALA A C 1
ATOM 612 O O . ALA A 1 83 ? 8.101 -9.362 -4.497 1.00 95.38 83 ALA A O 1
ATOM 613 N N . ARG A 1 84 ? 8.403 -7.683 -3.038 1.00 94.38 84 ARG A N 1
ATOM 614 C CA . ARG A 1 84 ? 8.060 -8.488 -1.856 1.00 94.38 84 ARG A CA 1
ATOM 615 C C . ARG A 1 84 ? 6.645 -9.067 -1.939 1.00 94.38 84 ARG A C 1
ATOM 617 O O . ARG A 1 84 ? 6.486 -10.268 -1.757 1.00 94.38 84 ARG A O 1
ATOM 624 N N . LEU A 1 85 ? 5.649 -8.273 -2.346 1.00 94.69 85 LEU A N 1
ATOM 625 C CA . LEU A 1 85 ? 4.283 -8.772 -2.571 1.00 94.69 85 LEU A CA 1
ATOM 626 C C . LEU A 1 85 ? 4.201 -9.807 -3.709 1.00 94.69 85 LEU A C 1
ATOM 628 O O . LEU A 1 85 ? 3.516 -10.821 -3.579 1.00 94.69 85 LEU A O 1
ATOM 632 N N . ALA A 1 86 ? 4.907 -9.584 -4.821 1.00 95.75 86 ALA A N 1
ATOM 633 C CA . ALA A 1 86 ? 4.930 -10.516 -5.949 1.00 95.75 86 ALA A CA 1
ATOM 634 C C . ALA A 1 86 ? 5.566 -11.868 -5.569 1.00 95.75 86 ALA A C 1
ATOM 636 O O . ALA A 1 86 ? 5.075 -12.921 -5.978 1.00 95.75 86 ALA A O 1
ATOM 637 N N . HIS A 1 87 ? 6.590 -11.869 -4.717 1.00 95.88 87 HIS A N 1
ATOM 638 C CA . HIS A 1 87 ? 7.263 -13.090 -4.263 1.00 95.88 87 HIS A CA 1
ATOM 639 C C . HIS A 1 87 ? 6.718 -13.670 -2.944 1.00 95.88 87 HIS A C 1
ATOM 641 O O . HIS A 1 87 ? 7.190 -14.715 -2.516 1.00 95.88 87 HIS A O 1
ATOM 647 N N . GLY A 1 88 ? 5.703 -13.051 -2.327 1.00 93.88 88 GLY A N 1
ATOM 648 C CA . GLY A 1 88 ? 5.092 -13.546 -1.084 1.00 93.88 88 GLY A CA 1
ATOM 649 C C . GLY A 1 88 ? 5.966 -13.368 0.163 1.00 93.88 88 GLY A C 1
ATOM 650 O O . GLY A 1 88 ? 5.802 -14.095 1.137 1.00 93.88 88 GLY A O 1
ATOM 651 N N . LEU A 1 89 ? 6.903 -12.419 0.138 1.00 93.94 89 LEU A N 1
ATOM 652 C CA . LEU A 1 89 ? 7.759 -12.090 1.277 1.00 93.94 89 LEU A CA 1
ATOM 653 C C . LEU A 1 89 ? 6.966 -11.227 2.270 1.00 93.94 89 LEU A C 1
ATOM 655 O O . LEU A 1 89 ? 6.433 -10.194 1.872 1.00 93.94 89 LEU A O 1
ATOM 659 N N . ALA A 1 90 ? 6.902 -11.651 3.535 1.00 90.38 90 ALA A N 1
ATOM 660 C CA . ALA A 1 90 ? 6.108 -11.051 4.615 1.00 90.38 90 ALA A CA 1
ATOM 661 C C . ALA A 1 90 ? 7.002 -10.587 5.785 1.00 90.38 90 ALA A C 1
ATOM 663 O O . ALA A 1 90 ? 6.863 -11.021 6.923 1.00 90.38 90 ALA A O 1
ATOM 664 N N . ASP A 1 91 ? 7.974 -9.743 5.456 1.00 87.31 91 ASP A N 1
ATOM 665 C CA . ASP A 1 91 ? 9.043 -9.223 6.317 1.00 87.31 91 ASP A CA 1
ATOM 666 C C . ASP A 1 91 ? 8.704 -7.922 7.075 1.00 87.31 91 ASP A C 1
ATOM 668 O O . ASP A 1 91 ? 9.439 -7.544 7.983 1.00 87.31 91 ASP A O 1
ATOM 672 N N . ASP A 1 92 ? 7.624 -7.220 6.717 1.00 88.50 92 ASP A N 1
ATOM 673 C CA . ASP A 1 92 ? 7.151 -6.022 7.419 1.00 88.50 92 ASP A CA 1
ATOM 674 C C . ASP A 1 92 ? 5.620 -5.961 7.519 1.00 88.50 92 ASP A C 1
ATOM 676 O O . ASP A 1 92 ? 4.895 -6.740 6.895 1.00 88.50 92 ASP A O 1
ATOM 680 N N . MET A 1 93 ? 5.105 -5.013 8.310 1.00 88.81 93 MET A N 1
ATOM 681 C CA . MET A 1 93 ? 3.666 -4.862 8.557 1.00 88.81 93 MET A CA 1
ATOM 682 C C . MET A 1 93 ? 2.860 -4.672 7.260 1.00 88.81 93 MET A C 1
ATOM 684 O O . MET A 1 93 ? 1.714 -5.113 7.165 1.00 88.81 93 MET A O 1
ATOM 688 N N . VAL A 1 94 ? 3.440 -4.047 6.229 1.00 91.62 94 VAL A N 1
ATOM 689 C CA . VAL A 1 94 ? 2.777 -3.823 4.935 1.00 91.62 94 VAL A CA 1
ATOM 690 C C . VAL A 1 94 ? 2.731 -5.106 4.116 1.00 91.62 94 VAL A C 1
ATOM 692 O O . VAL A 1 94 ? 1.692 -5.410 3.527 1.00 91.62 94 VAL A O 1
ATOM 695 N N . SER A 1 95 ? 3.838 -5.844 4.061 1.00 91.75 95 SER A N 1
ATOM 696 C CA . SER A 1 95 ? 3.958 -7.059 3.261 1.00 91.75 95 SER A CA 1
ATOM 697 C C . SER A 1 95 ? 3.201 -8.239 3.885 1.00 91.75 95 SER A C 1
ATOM 699 O O . SER A 1 95 ? 2.451 -8.913 3.178 1.00 91.75 95 SER A O 1
ATOM 701 N N . ALA A 1 96 ? 3.253 -8.397 5.211 1.00 92.19 96 ALA A N 1
ATOM 702 C CA . ALA A 1 96 ? 2.465 -9.383 5.953 1.00 92.19 96 ALA A CA 1
ATOM 703 C C . ALA A 1 96 ? 0.946 -9.135 5.860 1.00 92.19 96 ALA A C 1
ATOM 705 O O . ALA A 1 96 ? 0.198 -10.049 5.510 1.00 92.19 96 ALA A O 1
ATOM 706 N N . THR A 1 97 ? 0.478 -7.898 6.087 1.00 93.00 97 THR A N 1
ATOM 707 C CA . THR A 1 97 ? -0.961 -7.562 5.989 1.00 93.00 97 THR A CA 1
ATOM 708 C C . THR A 1 97 ? -1.503 -7.794 4.576 1.00 93.00 97 THR A C 1
ATOM 710 O O . THR A 1 97 ? -2.638 -8.230 4.407 1.00 93.00 97 THR A O 1
ATOM 713 N N . ALA A 1 98 ? -0.701 -7.509 3.545 1.00 93.69 98 ALA A N 1
ATOM 714 C CA . ALA A 1 98 ? -1.095 -7.703 2.153 1.00 93.69 98 ALA A CA 1
ATOM 715 C C . ALA A 1 98 ? -1.072 -9.176 1.708 1.00 93.69 98 ALA A C 1
ATOM 717 O O . ALA A 1 98 ? -1.858 -9.542 0.837 1.00 93.69 98 ALA A O 1
ATOM 718 N N . LEU A 1 99 ? -0.218 -10.020 2.299 1.00 93.88 99 LEU A N 1
ATOM 719 C CA . LEU A 1 99 ? -0.233 -11.468 2.066 1.00 93.88 99 LEU A CA 1
ATOM 720 C C . LEU A 1 99 ? -1.427 -12.145 2.761 1.00 93.88 99 LEU A C 1
ATOM 722 O O . LEU A 1 99 ? -2.055 -13.024 2.181 1.00 93.88 99 LEU A O 1
ATOM 726 N N . ALA A 1 100 ? -1.782 -11.694 3.968 1.00 93.62 100 ALA A N 1
ATOM 727 C CA . ALA A 1 100 ? -2.945 -12.167 4.727 1.00 93.62 100 ALA A CA 1
ATOM 728 C C . ALA A 1 100 ? -4.295 -11.593 4.234 1.00 93.62 100 ALA A C 1
ATOM 730 O O . ALA A 1 100 ? -5.328 -11.761 4.889 1.00 93.62 100 ALA A O 1
ATOM 731 N N . TRP A 1 101 ? -4.302 -10.867 3.113 1.00 94.56 101 TRP A N 1
ATOM 732 C CA . TRP A 1 101 ? -5.459 -10.110 2.654 1.00 94.56 101 TRP A CA 1
ATOM 733 C C . TRP A 1 101 ? -6.465 -10.974 1.862 1.00 94.56 101 TRP A C 1
ATOM 735 O O . TRP A 1 101 ? -6.083 -11.576 0.855 1.00 94.56 101 TRP A O 1
ATOM 745 N N . PRO A 1 102 ? -7.765 -10.998 2.229 1.00 92.19 102 PRO A N 1
ATOM 746 C CA . PRO A 1 102 ? -8.789 -11.777 1.528 1.00 92.19 102 PRO A CA 1
ATOM 747 C C . PRO A 1 102 ? -9.199 -11.093 0.213 1.00 92.19 102 PRO A C 1
ATOM 749 O O . PRO A 1 102 ? -10.221 -10.413 0.121 1.00 92.19 102 PRO A O 1
ATOM 752 N N . ILE A 1 103 ? -8.373 -11.255 -0.822 1.00 89.44 103 ILE A N 1
ATOM 753 C CA . ILE A 1 103 ? -8.495 -10.516 -2.089 1.00 89.44 103 ILE A CA 1
ATOM 754 C C . ILE A 1 103 ? -9.734 -10.882 -2.924 1.00 89.44 103 ILE A C 1
ATOM 756 O O . ILE A 1 103 ? -10.144 -10.100 -3.781 1.00 89.44 103 ILE A O 1
ATOM 760 N N . ALA A 1 104 ? -10.346 -12.038 -2.649 1.00 87.75 104 ALA A N 1
ATOM 761 C CA . ALA A 1 104 ? -11.619 -12.454 -3.235 1.00 87.75 104 ALA A CA 1
ATOM 762 C C . ALA A 1 104 ? -12.808 -11.630 -2.701 1.00 87.75 104 ALA A C 1
ATOM 764 O O . ALA A 1 104 ? -13.705 -11.283 -3.466 1.00 87.75 104 ALA A O 1
ATOM 765 N N . ASP A 1 105 ? -12.785 -11.281 -1.410 1.00 89.25 105 ASP A N 1
ATOM 766 C CA . ASP A 1 105 ? -13.891 -10.601 -0.725 1.00 89.25 105 ASP A CA 1
ATOM 767 C C . ASP A 1 105 ? -13.713 -9.079 -0.688 1.00 89.25 105 ASP A C 1
ATOM 769 O O . ASP A 1 105 ? -14.685 -8.322 -0.746 1.00 89.25 105 ASP A O 1
ATOM 773 N N . LYS A 1 106 ? -12.463 -8.615 -0.558 1.00 89.56 106 LYS A N 1
ATOM 774 C CA . LYS A 1 106 ? -12.135 -7.215 -0.278 1.00 89.56 106 LYS A CA 1
ATOM 775 C C . LYS A 1 106 ? -11.109 -6.674 -1.276 1.00 89.56 106 LYS A C 1
ATOM 777 O O . LYS A 1 106 ? -10.024 -7.245 -1.407 1.00 89.56 106 LYS A O 1
ATOM 782 N N . PRO A 1 107 ? -11.371 -5.551 -1.966 1.00 89.50 107 PRO A N 1
ATOM 783 C CA . PRO A 1 107 ? -10.438 -5.056 -2.969 1.00 89.50 107 PRO A CA 1
ATOM 784 C C . PRO A 1 107 ? -9.137 -4.494 -2.380 1.00 89.50 107 PRO A C 1
ATOM 786 O O . PRO A 1 107 ? -9.144 -3.707 -1.436 1.00 89.50 107 PRO A O 1
ATOM 789 N N . PHE A 1 108 ? -8.013 -4.854 -3.005 1.00 90.38 108 PHE A N 1
ATOM 790 C CA . PHE A 1 108 ? -6.694 -4.289 -2.719 1.00 90.38 108 PHE A CA 1
ATOM 791 C C . PHE A 1 108 ? -6.200 -3.495 -3.930 1.00 90.38 108 PHE A C 1
ATOM 793 O O . PHE A 1 108 ? -5.973 -4.054 -5.005 1.00 90.38 108 PHE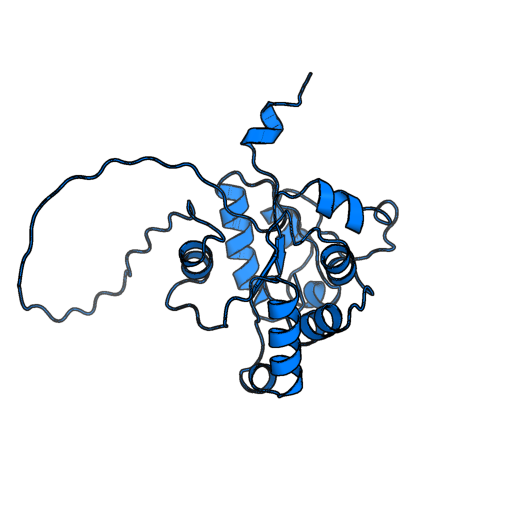 A O 1
ATOM 800 N N . HIS A 1 109 ? -6.007 -2.189 -3.764 1.00 89.44 109 HIS A N 1
ATOM 801 C CA . HIS A 1 109 ? -5.555 -1.282 -4.814 1.00 89.44 109 HIS A CA 1
ATOM 802 C C . HIS A 1 109 ? -4.070 -0.925 -4.670 1.00 89.44 109 HIS A C 1
ATOM 804 O O . HIS A 1 109 ? -3.576 -0.639 -3.581 1.00 89.44 109 HIS A O 1
ATOM 810 N N . ILE A 1 110 ? -3.341 -0.904 -5.785 1.00 89.12 110 ILE A N 1
ATOM 811 C CA . ILE A 1 110 ? -1.897 -0.629 -5.816 1.00 89.12 110 ILE A CA 1
ATOM 812 C C . ILE A 1 110 ? -1.615 0.580 -6.712 1.00 89.12 110 ILE A C 1
ATOM 814 O O . ILE A 1 110 ? -2.059 0.622 -7.859 1.00 89.12 110 ILE A O 1
ATOM 818 N N . PHE A 1 111 ? -0.828 1.537 -6.209 1.00 88.12 111 PHE A N 1
ATOM 819 C CA . PHE A 1 111 ? -0.409 2.744 -6.931 1.00 88.12 111 PHE A CA 1
ATOM 820 C C . PHE A 1 111 ? 1.128 2.811 -7.028 1.00 88.12 111 PHE A C 1
ATOM 822 O O . PHE A 1 111 ? 1.775 3.390 -6.146 1.00 88.12 111 PHE A O 1
ATOM 829 N N . PRO A 1 112 ? 1.740 2.224 -8.079 1.00 87.62 112 PRO A N 1
ATOM 830 C CA . PRO A 1 112 ? 3.185 2.244 -8.299 1.00 87.62 112 PRO A CA 1
ATOM 831 C C . PRO A 1 112 ? 3.726 3.674 -8.414 1.00 87.62 112 PRO A C 1
ATOM 833 O O . PRO A 1 112 ? 3.244 4.464 -9.225 1.00 87.62 112 PRO A O 1
ATOM 836 N N . ALA A 1 113 ? 4.747 3.999 -7.620 1.00 85.62 113 ALA A N 1
ATOM 837 C CA . ALA A 1 113 ? 5.364 5.323 -7.581 1.00 85.62 113 ALA A CA 1
ATOM 838 C C . ALA A 1 113 ? 6.891 5.211 -7.433 1.00 85.62 113 ALA A C 1
ATOM 840 O O . ALA A 1 113 ? 7.432 5.090 -6.331 1.00 85.62 113 ALA A O 1
ATOM 841 N N . MET A 1 114 ? 7.573 5.248 -8.577 1.00 83.50 114 MET A N 1
ATOM 842 C CA . MET A 1 114 ? 9.017 5.049 -8.733 1.00 83.50 114 MET A CA 1
ATOM 843 C C . MET A 1 114 ? 9.530 5.777 -9.987 1.00 83.50 114 MET A C 1
ATOM 845 O O . MET A 1 114 ? 8.736 6.292 -10.774 1.00 83.50 114 MET A O 1
ATOM 849 N N . ASN A 1 115 ? 10.848 5.790 -10.200 1.00 87.00 115 ASN A N 1
ATOM 850 C CA . ASN A 1 115 ? 11.453 6.309 -11.429 1.00 87.00 115 ASN A CA 1
ATOM 851 C C . ASN A 1 115 ? 10.955 5.539 -12.675 1.00 87.00 115 ASN A C 1
ATOM 853 O O . ASN A 1 115 ? 10.779 4.322 -12.629 1.00 87.00 115 ASN A O 1
ATOM 857 N N . THR A 1 116 ? 10.776 6.227 -13.807 1.00 82.88 116 THR A N 1
ATOM 858 C CA . THR A 1 116 ? 10.304 5.641 -15.076 1.00 82.88 116 THR A CA 1
ATOM 859 C C . THR A 1 116 ? 11.118 4.425 -15.536 1.00 82.88 116 THR A C 1
ATOM 861 O O . THR A 1 116 ? 10.534 3.479 -16.060 1.00 82.88 116 THR A O 1
ATOM 864 N N . GLN A 1 117 ? 12.437 4.409 -15.319 1.00 84.94 117 GLN A N 1
ATOM 865 C CA . GLN A 1 117 ? 13.291 3.264 -15.657 1.00 84.94 117 GLN A CA 1
ATOM 866 C C . GLN A 1 117 ? 13.036 2.071 -14.729 1.00 84.94 117 GLN A C 1
ATOM 868 O O . GLN A 1 117 ? 12.874 0.953 -15.208 1.00 84.94 117 GLN A O 1
ATOM 873 N N . MET A 1 118 ? 12.884 2.306 -13.420 1.00 89.00 118 MET A N 1
ATOM 874 C CA . MET A 1 118 ? 12.485 1.254 -12.473 1.00 89.00 118 MET A CA 1
ATOM 875 C C . MET A 1 118 ? 11.110 0.678 -12.821 1.00 89.00 118 MET A C 1
ATOM 877 O O . MET A 1 118 ? 10.910 -0.526 -12.702 1.00 89.00 118 MET A O 1
ATOM 881 N N . LEU A 1 119 ? 10.174 1.515 -13.286 1.00 86.06 119 LEU A N 1
ATOM 882 C CA . LEU A 1 119 ? 8.850 1.058 -13.706 1.00 86.06 119 LEU A CA 1
ATOM 883 C C . LEU A 1 119 ? 8.921 0.202 -14.976 1.00 86.06 119 LEU A C 1
ATOM 885 O O . LEU A 1 119 ? 8.205 -0.790 -15.074 1.00 86.06 119 LEU A O 1
ATOM 889 N N . ARG A 1 120 ? 9.776 0.570 -15.938 1.00 86.44 120 ARG A N 1
ATOM 890 C CA . ARG A 1 120 ? 9.983 -0.163 -17.201 1.00 86.44 120 ARG A CA 1
ATOM 891 C C . ARG A 1 120 ? 10.835 -1.427 -17.055 1.00 86.44 120 ARG A C 1
ATOM 893 O O . ARG A 1 120 ? 10.801 -2.258 -17.957 1.00 86.44 120 ARG A O 1
ATOM 900 N N . ALA A 1 121 ? 11.580 -1.577 -15.959 1.00 92.44 121 ALA A N 1
ATOM 901 C CA . ALA A 1 121 ? 12.450 -2.725 -15.727 1.00 92.44 121 ALA A CA 1
ATOM 902 C C . ALA A 1 121 ? 11.682 -4.062 -15.863 1.00 92.44 121 ALA A C 1
ATOM 904 O O . ALA A 1 121 ? 10.588 -4.185 -15.297 1.00 92.44 121 ALA A O 1
ATOM 905 N N . PRO A 1 122 ? 12.238 -5.083 -16.552 1.00 95.44 122 PRO A N 1
ATOM 906 C CA . PRO A 1 122 ? 11.550 -6.356 -16.783 1.00 95.44 122 PRO A CA 1
ATOM 907 C C . PRO A 1 122 ? 11.060 -7.038 -15.501 1.00 95.44 122 PRO A C 1
ATOM 909 O O . PRO A 1 122 ? 9.935 -7.532 -15.475 1.00 95.44 122 PRO A O 1
ATOM 912 N N . ALA A 1 123 ? 11.854 -6.988 -14.425 1.00 94.94 123 ALA A N 1
ATOM 913 C CA . ALA A 1 123 ? 11.482 -7.516 -13.112 1.00 94.94 123 ALA A CA 1
ATOM 914 C C . ALA A 1 123 ? 10.239 -6.815 -12.534 1.00 94.94 123 ALA A C 1
ATOM 916 O O . ALA A 1 123 ? 9.277 -7.474 -12.150 1.00 94.94 123 ALA A O 1
ATOM 917 N N . THR A 1 124 ? 10.197 -5.478 -12.552 1.00 92.44 124 THR A N 1
ATOM 918 C CA . THR A 1 124 ? 9.019 -4.717 -12.109 1.00 92.44 124 THR A CA 1
ATOM 919 C C . THR A 1 124 ? 7.794 -5.045 -12.958 1.00 92.44 124 THR A C 1
ATOM 921 O O . THR A 1 124 ? 6.710 -5.238 -12.418 1.00 92.44 124 THR A O 1
ATOM 924 N N . GLN A 1 125 ? 7.950 -5.152 -14.279 1.00 94.31 125 GLN A N 1
ATOM 925 C CA . GLN A 1 125 ? 6.851 -5.501 -15.182 1.00 94.31 125 GLN A CA 1
ATOM 926 C C . GLN A 1 125 ? 6.333 -6.932 -14.958 1.00 94.31 125 GLN A C 1
ATOM 928 O O . GLN A 1 125 ? 5.123 -7.145 -15.001 1.00 94.31 125 GLN A O 1
ATOM 933 N N . ALA A 1 126 ? 7.210 -7.896 -14.668 1.00 96.00 126 ALA A N 1
ATOM 934 C CA . ALA A 1 126 ? 6.816 -9.248 -14.271 1.00 96.00 126 ALA A CA 1
ATOM 935 C C . ALA A 1 126 ? 6.062 -9.247 -12.931 1.00 96.00 126 ALA A C 1
ATOM 937 O O . ALA A 1 126 ? 4.980 -9.821 -12.840 1.00 96.00 126 ALA A O 1
ATOM 938 N N . ASN A 1 127 ? 6.566 -8.516 -11.935 1.00 96.12 127 ASN A N 1
ATOM 939 C CA . ASN A 1 127 ? 5.937 -8.395 -10.619 1.00 96.12 127 ASN A CA 1
ATOM 940 C C . ASN A 1 127 ? 4.552 -7.737 -10.695 1.00 96.12 127 ASN A C 1
ATOM 942 O O . ASN A 1 127 ? 3.623 -8.179 -10.026 1.00 96.12 127 ASN A O 1
ATOM 946 N N . LEU A 1 128 ? 4.379 -6.718 -11.546 1.00 92.94 128 LEU A N 1
ATOM 947 C CA . LEU A 1 128 ? 3.072 -6.102 -11.794 1.00 92.94 128 LEU A CA 1
ATOM 948 C C . LEU A 1 128 ? 2.095 -7.074 -12.480 1.00 92.94 128 LEU A C 1
ATOM 950 O O . LEU A 1 128 ? 0.929 -7.106 -12.099 1.00 92.94 128 LEU A O 1
ATOM 954 N N . ARG A 1 129 ? 2.542 -7.893 -13.445 1.00 95.31 129 ARG A N 1
ATOM 955 C CA . ARG A 1 129 ? 1.684 -8.933 -14.049 1.00 95.31 129 ARG A CA 1
ATOM 956 C C . ARG A 1 129 ? 1.249 -9.973 -13.018 1.00 95.31 129 ARG A C 1
ATOM 958 O O . ARG A 1 129 ? 0.051 -10.142 -12.818 1.00 95.31 129 ARG A O 1
ATOM 965 N N . LEU A 1 130 ? 2.199 -10.541 -12.276 1.00 96.06 130 LEU A N 1
ATOM 966 C CA . LEU A 1 130 ? 1.943 -11.553 -11.246 1.00 96.06 130 LEU A CA 1
ATOM 967 C C . LEU A 1 130 ? 1.002 -11.049 -10.137 1.00 96.06 130 LEU A C 1
ATOM 969 O O . LEU A 1 130 ? 0.130 -11.777 -9.668 1.00 96.06 130 LEU A O 1
ATOM 973 N N . LEU A 1 131 ? 1.133 -9.783 -9.729 1.00 94.00 131 LEU A N 1
ATOM 974 C CA . LEU A 1 131 ? 0.197 -9.157 -8.792 1.00 94.00 131 LEU A CA 1
ATOM 975 C C . LEU A 1 131 ? -1.199 -8.971 -9.410 1.00 94.00 131 LEU A C 1
ATOM 977 O O . LEU A 1 131 ? -2.195 -9.230 -8.740 1.00 94.00 131 LEU A O 1
ATOM 981 N N . SER A 1 132 ? -1.297 -8.575 -10.682 1.00 93.38 132 SER A N 1
ATOM 982 C CA . SER A 1 132 ? -2.591 -8.465 -11.366 1.00 93.38 132 SER A CA 1
ATOM 983 C C . SER A 1 132 ? -3.283 -9.824 -11.530 1.00 93.38 132 SER A C 1
ATOM 985 O O . SER A 1 132 ? -4.495 -9.906 -11.353 1.00 93.38 132 SER A O 1
ATOM 987 N N . GLU A 1 133 ? -2.529 -10.885 -11.828 1.00 94.69 133 GLU A N 1
ATOM 988 C CA . GLU A 1 133 ? -3.017 -12.272 -11.926 1.00 94.69 133 GLU A CA 1
ATOM 989 C C . GLU A 1 133 ? -3.549 -12.784 -10.578 1.00 94.69 133 GLU A C 1
ATOM 991 O O . GLU A 1 133 ? -4.558 -13.481 -10.530 1.00 94.69 133 GLU A O 1
ATOM 996 N N . ARG A 1 134 ? -2.935 -12.358 -9.466 1.00 93.81 134 ARG A N 1
ATOM 997 C CA . ARG A 1 134 ? -3.406 -12.621 -8.093 1.00 93.81 134 ARG A CA 1
ATOM 998 C C . ARG A 1 134 ? -4.575 -11.733 -7.639 1.00 93.81 134 ARG A C 1
ATOM 1000 O O . ARG A 1 134 ? -4.950 -11.783 -6.473 1.00 93.81 134 ARG A O 1
ATOM 1007 N N . GLY A 1 135 ? -5.147 -10.911 -8.522 1.00 90.31 135 GLY A N 1
ATOM 1008 C CA . GLY A 1 135 ? -6.321 -10.078 -8.232 1.00 90.31 135 GLY A CA 1
ATOM 1009 C C . GLY A 1 135 ? -6.031 -8.689 -7.646 1.00 90.31 135 GLY A C 1
ATOM 1010 O O . GLY A 1 135 ? -6.972 -7.949 -7.347 1.00 90.31 135 GLY A O 1
ATOM 1011 N N . PHE A 1 136 ? -4.763 -8.277 -7.507 1.00 90.75 136 PHE A N 1
ATOM 1012 C CA . PHE A 1 136 ? -4.443 -6.919 -7.054 1.00 90.75 136 PHE A CA 1
ATOM 1013 C C . PHE A 1 136 ? -4.820 -5.881 -8.120 1.00 90.75 136 PHE A C 1
ATOM 1015 O O . PHE A 1 136 ? -4.427 -5.963 -9.283 1.00 90.75 136 PHE A O 1
ATOM 1022 N N . ARG A 1 137 ? -5.554 -4.840 -7.715 1.00 90.19 137 ARG A N 1
ATOM 1023 C CA . ARG A 1 137 ? -6.058 -3.790 -8.612 1.00 90.19 137 ARG A CA 1
ATOM 1024 C C . ARG A 1 137 ? -5.004 -2.707 -8.833 1.00 90.19 137 ARG A C 1
ATOM 1026 O O . ARG A 1 137 ? -4.969 -1.682 -8.146 1.00 90.19 137 ARG A O 1
ATOM 1033 N N . ILE A 1 138 ? -4.123 -2.940 -9.800 1.00 85.88 138 ILE A N 1
ATOM 1034 C CA . ILE A 1 138 ? -3.000 -2.052 -10.114 1.00 85.88 138 ILE A CA 1
ATOM 1035 C C . ILE A 1 138 ? -3.462 -0.848 -10.945 1.00 85.88 138 ILE A C 1
ATOM 1037 O O . ILE A 1 138 ? -4.039 -0.984 -12.022 1.00 85.88 138 ILE A O 1
ATOM 1041 N N . THR A 1 139 ? -3.149 0.357 -10.472 1.00 76.19 139 THR A N 1
ATOM 1042 C CA . THR A 1 139 ? -3.361 1.605 -11.212 1.00 76.19 139 THR A CA 1
ATOM 1043 C C . THR A 1 139 ? -2.062 2.045 -11.895 1.00 76.19 139 THR A C 1
ATOM 1045 O O . THR A 1 139 ? -1.128 2.431 -11.195 1.00 76.19 139 THR A O 1
ATOM 1048 N N . PRO A 1 140 ? -1.959 2.038 -13.240 1.00 60.25 140 PRO A N 1
ATOM 1049 C CA . PRO A 1 140 ? -0.749 2.483 -13.930 1.00 60.25 140 PRO A CA 1
ATOM 1050 C C . PRO A 1 140 ? -0.453 3.968 -13.662 1.00 60.25 140 PRO A C 1
ATOM 1052 O O . PRO A 1 140 ? -1.345 4.818 -13.705 1.00 60.25 140 PRO A O 1
ATOM 1055 N N . GLY A 1 141 ? 0.824 4.268 -13.406 1.00 51.78 141 GLY A N 1
ATOM 1056 C CA . GLY A 1 141 ? 1.331 5.517 -12.817 1.00 51.78 141 GLY A CA 1
ATOM 1057 C C . GLY A 1 141 ? 1.290 6.783 -13.684 1.00 51.78 141 GLY A C 1
ATOM 1058 O O . GLY A 1 141 ? 2.221 7.582 -13.630 1.00 51.78 141 GLY A O 1
ATOM 1059 N N . ARG A 1 142 ? 0.226 7.006 -14.465 1.00 43.72 142 ARG A N 1
ATOM 1060 C CA . ARG A 1 142 ? -0.074 8.323 -15.051 1.00 43.72 142 ARG A CA 1
ATOM 1061 C C . ARG A 1 142 ? -1.534 8.720 -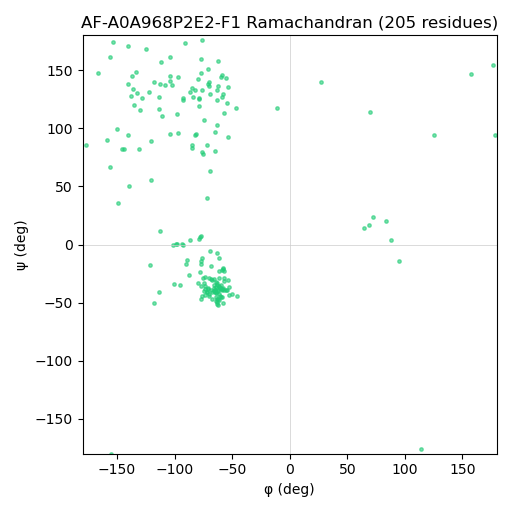14.803 1.00 43.72 142 ARG A C 1
ATOM 1063 O O . ARG A 1 142 ? -2.364 8.578 -15.704 1.00 43.72 142 ARG A O 1
ATOM 1070 N N . PRO A 1 143 ? -1.855 9.261 -13.612 1.00 41.00 143 PRO A N 1
ATOM 1071 C CA . PRO A 1 143 ? -3.045 10.083 -13.422 1.00 41.00 143 PRO A CA 1
ATOM 1072 C C . PRO A 1 143 ? -3.150 11.127 -14.545 1.00 41.00 143 PRO A C 1
ATOM 1074 O O . PRO A 1 143 ? -2.272 11.978 -14.690 1.00 41.00 143 PRO A O 1
ATOM 1077 N N . ARG A 1 144 ? -4.214 11.081 -15.358 1.00 35.94 144 ARG A N 1
ATOM 1078 C CA . ARG A 1 144 ? -4.649 12.271 -16.102 1.00 35.94 144 ARG A CA 1
ATOM 1079 C C . ARG A 1 144 ? -5.472 13.104 -15.119 1.00 35.94 144 ARG A C 1
ATOM 1081 O O . ARG A 1 144 ? -6.645 12.819 -14.920 1.00 35.94 144 ARG A O 1
ATOM 1088 N N . GLY A 1 145 ? -4.828 14.076 -14.473 1.00 42.19 145 GLY A N 1
ATOM 1089 C CA . GLY A 1 145 ? -5.441 14.949 -13.465 1.00 42.19 145 GLY A CA 1
ATOM 1090 C C . GLY A 1 145 ? -4.875 14.760 -12.048 1.00 42.19 145 GLY A C 1
ATOM 1091 O O . GLY A 1 145 ? -3.914 14.009 -11.860 1.00 42.19 145 GLY A O 1
ATOM 1092 N N . PRO A 1 146 ? -5.443 15.458 -11.045 1.00 47.50 146 PRO A N 1
ATOM 1093 C CA . PRO A 1 146 ? -5.029 15.354 -9.647 1.00 47.50 146 PRO A CA 1
ATOM 1094 C C . PRO A 1 146 ? -5.085 13.909 -9.140 1.00 47.50 146 PRO A C 1
ATOM 1096 O O . PRO A 1 146 ? -6.007 13.169 -9.475 1.00 47.50 146 PRO A O 1
ATOM 1099 N N . TRP A 1 147 ? -4.135 13.514 -8.287 1.00 48.12 147 TRP A N 1
ATOM 1100 C CA . TRP A 1 147 ? -4.053 12.146 -7.747 1.00 48.12 147 TRP A CA 1
ATOM 1101 C C . TRP A 1 147 ? -5.389 11.634 -7.160 1.00 48.12 147 TRP A C 1
ATOM 1103 O O . TRP A 1 147 ? -5.767 10.513 -7.496 1.00 48.12 147 TRP A O 1
ATOM 1113 N N . PRO A 1 148 ? -6.166 12.437 -6.398 1.00 45.94 148 PRO A N 1
ATOM 1114 C CA . PRO A 1 148 ? -7.471 12.008 -5.890 1.00 45.94 148 PRO A CA 1
ATOM 1115 C C . PRO A 1 148 ? -8.507 11.729 -6.994 1.00 45.94 148 PRO A C 1
ATOM 1117 O O . PRO A 1 148 ? -9.288 10.794 -6.870 1.00 45.94 148 PRO A O 1
ATOM 1120 N N . ALA A 1 149 ? -8.463 12.446 -8.123 1.00 45.16 149 ALA A N 1
ATOM 1121 C CA . ALA A 1 149 ? -9.354 12.197 -9.261 1.00 45.16 149 ALA A CA 1
ATOM 1122 C C . ALA A 1 149 ? -9.029 10.876 -9.990 1.00 45.16 149 ALA A C 1
ATOM 1124 O O . ALA A 1 149 ? -9.919 10.230 -10.537 1.00 45.16 149 ALA A O 1
ATOM 1125 N N . ALA A 1 150 ? -7.769 10.425 -9.970 1.00 47.25 150 ALA A N 1
ATOM 1126 C CA . ALA A 1 150 ? -7.386 9.114 -10.511 1.00 47.25 150 ALA A CA 1
ATOM 1127 C C . ALA A 1 150 ? -7.741 7.943 -9.578 1.00 47.2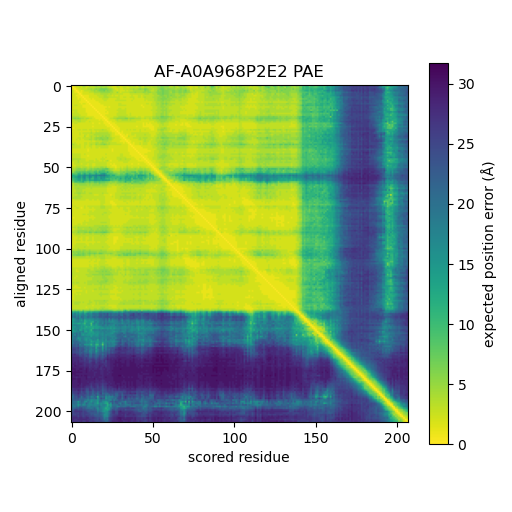5 150 ALA A C 1
ATOM 1129 O O . ALA A 1 150 ? -7.903 6.817 -10.048 1.00 47.25 150 ALA A O 1
ATOM 1130 N N . ILE A 1 151 ? -7.881 8.216 -8.280 1.00 47.34 151 ILE A N 1
ATOM 1131 C CA . ILE A 1 151 ? -8.451 7.296 -7.291 1.00 47.34 151 ILE A CA 1
ATOM 1132 C C . ILE A 1 151 ? -9.986 7.232 -7.496 1.00 47.34 151 ILE A C 1
ATOM 1134 O O . ILE A 1 151 ? -10.557 6.144 -7.593 1.00 47.34 151 ILE A O 1
ATOM 1138 N N . GLN A 1 152 ? -10.638 8.380 -7.714 1.00 42.22 152 GLN A N 1
ATOM 1139 C CA . GLN A 1 152 ? -12.073 8.490 -8.009 1.00 42.22 152 GLN A CA 1
ATOM 1140 C C . GLN A 1 152 ? -12.498 7.787 -9.306 1.00 42.22 152 GLN A C 1
ATOM 1142 O O . GLN A 1 152 ? -13.371 6.920 -9.281 1.00 42.22 152 GLN A O 1
ATOM 1147 N N . ALA A 1 153 ? -11.837 8.076 -10.432 1.00 41.62 153 ALA A N 1
ATOM 1148 C CA . ALA A 1 153 ? -12.177 7.526 -11.750 1.00 41.62 153 ALA A CA 1
ATOM 1149 C C . ALA A 1 153 ? -12.030 5.993 -11.871 1.00 41.62 153 ALA A C 1
ATOM 1151 O O . ALA A 1 153 ? -12.372 5.420 -12.903 1.00 41.62 153 ALA A O 1
ATOM 1152 N N . ARG A 1 154 ? -11.484 5.322 -10.849 1.00 47.78 154 ARG A N 1
ATOM 1153 C CA . ARG A 1 154 ? -11.211 3.876 -10.835 1.00 47.78 154 ARG A CA 1
ATOM 1154 C C . ARG A 1 154 ? -12.069 3.101 -9.837 1.00 47.78 154 ARG A C 1
ATOM 1156 O O . ARG A 1 154 ? -11.759 1.947 -9.550 1.00 47.78 154 ARG A O 1
ATOM 1163 N N . GLY A 1 155 ? -13.106 3.734 -9.284 1.00 42.50 155 GLY A N 1
ATOM 1164 C CA . GLY A 1 155 ? -13.949 3.128 -8.250 1.00 42.50 155 GLY A CA 1
ATOM 1165 C C . GLY A 1 155 ? -13.194 2.839 -6.953 1.00 42.50 155 GLY A C 1
ATOM 1166 O O . GLY A 1 155 ? -13.701 2.103 -6.116 1.00 42.50 155 GLY A O 1
ATOM 1167 N N . VAL A 1 156 ? -11.990 3.407 -6.789 1.00 44.88 156 VAL A N 1
ATOM 1168 C CA . VAL A 1 156 ? -11.299 3.401 -5.502 1.00 44.88 156 VAL A CA 1
ATOM 1169 C C . VAL A 1 156 ? -11.932 4.450 -4.602 1.00 44.88 156 VAL A C 1
ATOM 1171 O O . VAL A 1 156 ? -12.066 4.146 -3.438 1.00 44.88 156 VAL A O 1
ATOM 1174 N N . CYS A 1 157 ? -12.381 5.617 -5.108 1.00 37.75 157 CYS A N 1
ATOM 1175 C CA . CYS A 1 157 ? -13.112 6.613 -4.297 1.00 37.75 157 CYS A CA 1
ATOM 1176 C C . CYS A 1 157 ? -14.249 7.389 -5.018 1.00 37.75 157 CYS A C 1
ATOM 1178 O O . CYS A 1 157 ? -14.022 8.513 -5.468 1.00 37.75 157 CYS A O 1
ATOM 1180 N N . PRO A 1 158 ? -15.473 6.842 -5.159 1.00 39.66 158 PRO A N 1
ATOM 1181 C CA . PRO A 1 158 ? -16.595 7.513 -5.836 1.00 39.66 158 PRO A CA 1
ATOM 1182 C C . PRO A 1 158 ? -17.076 8.876 -5.278 1.00 39.66 158 PRO A C 1
ATOM 1184 O O . PRO A 1 158 ? -17.396 9.746 -6.091 1.00 39.66 158 PRO A O 1
ATOM 1187 N N . ASN A 1 159 ? -17.134 9.108 -3.960 1.00 37.50 159 ASN A N 1
ATOM 1188 C CA . ASN A 1 159 ? -17.633 10.362 -3.364 1.00 37.50 159 ASN A CA 1
ATOM 1189 C C . ASN A 1 159 ? -16.568 11.459 -3.214 1.00 37.50 159 ASN A C 1
ATOM 1191 O O . ASN A 1 159 ? -16.902 12.515 -2.682 1.00 37.50 159 ASN A O 1
ATOM 1195 N N . LEU A 1 160 ? -15.332 11.250 -3.684 1.00 37.22 160 LEU A N 1
ATOM 1196 C CA . LEU A 1 160 ? -14.198 12.173 -3.527 1.00 37.22 160 LEU A CA 1
ATOM 1197 C C . LEU A 1 160 ? -14.379 13.469 -4.358 1.00 37.22 160 LEU A C 1
ATOM 1199 O O . LEU A 1 160 ? -13.649 13.763 -5.312 1.00 37.22 160 LEU A O 1
ATOM 1203 N N . THR A 1 161 ? -15.410 14.253 -4.034 1.00 32.75 161 THR A N 1
ATOM 1204 C CA . THR A 1 161 ? -15.888 15.425 -4.771 1.00 32.75 161 THR A CA 1
ATOM 1205 C C . THR A 1 161 ? -14.921 16.581 -4.623 1.00 32.75 161 THR A C 1
ATOM 1207 O O . THR A 1 161 ? -15.101 17.477 -3.801 1.00 32.75 161 THR A O 1
ATOM 1210 N N . THR A 1 162 ? -13.905 16.609 -5.483 1.00 34.22 162 THR A N 1
ATOM 1211 C CA . THR A 1 162 ? -13.050 17.787 -5.607 1.00 34.22 162 THR A CA 1
ATOM 1212 C C . THR A 1 162 ? -13.383 18.573 -6.859 1.00 34.22 162 THR A C 1
ATOM 1214 O O . THR A 1 162 ? -12.844 18.326 -7.938 1.00 34.22 162 THR A O 1
ATOM 1217 N N . SER A 1 163 ? -14.234 19.582 -6.683 1.00 24.58 163 SER A N 1
ATOM 1218 C CA . SER A 1 163 ? -14.377 20.686 -7.629 1.00 24.58 163 SER A CA 1
ATOM 1219 C C . SER A 1 163 ? -13.074 21.499 -7.681 1.00 24.58 163 SER A C 1
ATOM 1221 O O . SER A 1 163 ? -12.960 22.566 -7.079 1.00 24.58 163 SER A O 1
ATOM 1223 N N . TRP A 1 164 ? -12.088 21.019 -8.435 1.00 28.72 164 TRP A N 1
ATOM 1224 C CA . TRP A 1 164 ? -10.995 21.862 -8.906 1.00 28.72 164 TRP A CA 1
ATOM 1225 C C . TRP A 1 164 ? -11.464 22.604 -10.159 1.00 28.72 164 TRP A C 1
ATOM 1227 O O . TRP A 1 164 ? -11.321 22.100 -11.274 1.00 28.72 164 TRP A O 1
ATOM 1237 N N . ARG A 1 165 ? -11.974 23.833 -10.002 1.00 20.92 165 ARG A N 1
ATOM 1238 C CA . ARG A 1 165 ? -11.841 24.789 -11.109 1.00 20.92 165 ARG A CA 1
ATOM 1239 C C . ARG A 1 165 ? -10.347 25.013 -11.299 1.00 20.92 165 ARG A C 1
ATOM 1241 O O . ARG A 1 165 ? -9.656 25.380 -10.350 1.00 20.92 165 ARG A O 1
ATOM 1248 N N . VAL A 1 166 ? -9.858 24.790 -12.514 1.00 26.34 166 VAL A N 1
ATOM 1249 C CA . VAL A 1 166 ? -8.521 25.233 -12.906 1.00 26.34 166 VAL A CA 1
ATOM 1250 C C . VAL A 1 166 ? -8.548 26.759 -12.869 1.00 26.34 166 VAL A C 1
ATOM 1252 O O . VAL A 1 166 ? -9.013 27.400 -13.809 1.00 26.34 166 VAL A O 1
ATOM 1255 N N . CYS A 1 167 ? -8.091 27.345 -11.760 1.00 24.55 167 CYS A N 1
ATOM 1256 C CA . CYS A 1 167 ? -7.782 28.769 -11.699 1.00 24.55 167 CYS A CA 1
ATOM 1257 C C . CYS A 1 167 ? -6.459 28.970 -12.446 1.00 24.55 167 CYS A C 1
ATOM 1259 O O . CYS A 1 167 ? -5.375 28.982 -11.873 1.00 24.55 167 CYS A O 1
ATOM 1261 N N . GLY A 1 168 ? -6.584 28.968 -13.767 1.00 25.06 168 GLY A N 1
ATOM 1262 C CA . GLY A 1 168 ? -5.511 29.002 -14.748 1.00 25.06 168 GLY A CA 1
ATOM 1263 C C . GLY A 1 168 ? -6.095 29.583 -16.022 1.00 25.06 168 GLY A C 1
ATOM 1264 O O . GLY A 1 168 ? -6.296 28.882 -17.010 1.00 25.06 168 GLY A O 1
ATOM 1265 N N . SER A 1 169 ? -6.465 30.858 -15.941 1.00 27.81 169 SER A N 1
ATOM 1266 C CA . SER A 1 169 ? -6.967 31.641 -17.060 1.00 27.81 169 SER A CA 1
ATOM 1267 C C . SER A 1 169 ? -5.888 31.775 -18.130 1.00 27.81 169 SER A C 1
ATOM 1269 O O . SER A 1 169 ? -4.989 32.598 -17.997 1.00 27.81 169 SER A O 1
ATOM 1271 N N . LEU A 1 170 ? -6.016 30.999 -19.201 1.00 25.17 170 LEU A N 1
ATOM 1272 C CA . LEU A 1 170 ? -5.476 31.317 -20.520 1.00 25.17 170 LEU A CA 1
ATOM 1273 C C . LEU A 1 170 ? -6.462 30.770 -21.556 1.00 25.17 170 LEU A C 1
ATOM 1275 O O . LEU A 1 170 ? -6.329 29.659 -22.068 1.00 25.17 170 LEU A O 1
ATOM 1279 N N . SER A 1 171 ? -7.509 31.557 -21.805 1.00 23.62 171 SER A N 1
ATOM 1280 C CA . SER A 1 171 ? -8.402 31.361 -22.946 1.00 23.62 171 SER A CA 1
ATOM 1281 C C . SER A 1 171 ? -7.591 31.430 -24.243 1.00 23.62 171 SER A C 1
ATOM 1283 O O . SER A 1 171 ? -6.684 32.254 -24.363 1.00 23.62 171 SER A O 1
ATOM 1285 N N . PRO A 1 172 ? -7.983 30.650 -25.254 1.00 26.11 172 PRO A N 1
ATOM 1286 C CA . PRO A 1 172 ? -8.570 31.329 -26.403 1.00 26.11 172 PRO A CA 1
ATOM 1287 C C . PRO A 1 172 ? -10.026 30.907 -26.630 1.00 26.11 172 PRO A C 1
ATOM 1289 O O . PRO A 1 172 ? -10.420 29.755 -26.465 1.00 26.11 172 PRO A O 1
ATOM 1292 N N . HIS A 1 173 ? -10.836 31.902 -26.969 1.00 26.20 173 HIS A N 1
ATOM 1293 C CA . HIS A 1 173 ? -12.267 31.806 -27.265 1.00 26.20 173 HIS A CA 1
ATOM 1294 C C . HIS A 1 173 ? -12.456 31.565 -28.792 1.00 26.20 173 HIS A C 1
ATOM 1296 O O . HIS A 1 173 ? -11.481 31.663 -29.534 1.00 26.20 173 HIS A O 1
ATOM 1302 N N . PRO A 1 174 ? -13.671 31.314 -29.312 1.00 38.78 174 PRO A N 1
ATOM 1303 C CA . PRO A 1 174 ? -14.433 30.072 -29.160 1.00 38.78 174 PRO A CA 1
ATOM 1304 C C . PRO A 1 174 ? -14.859 29.449 -30.512 1.00 38.78 174 PRO A C 1
ATOM 1306 O O . PRO A 1 174 ? -14.892 30.119 -31.539 1.00 38.78 174 PRO A O 1
ATOM 1309 N N . ALA A 1 175 ? -15.348 28.205 -30.490 1.00 26.38 175 ALA A N 1
ATOM 1310 C CA . ALA A 1 175 ? -16.247 27.677 -31.525 1.00 26.38 175 ALA A CA 1
ATOM 1311 C C . ALA A 1 175 ? -17.392 26.886 -30.864 1.00 26.38 175 ALA A C 1
ATOM 1313 O O . ALA A 1 175 ? -17.161 26.127 -29.923 1.00 26.38 175 ALA A O 1
ATOM 1314 N N . ARG A 1 176 ? -18.635 27.125 -31.305 1.00 25.30 176 ARG A N 1
ATOM 1315 C CA . ARG A 1 176 ? -19.876 26.583 -30.718 1.00 25.30 176 ARG A CA 1
ATOM 1316 C C . ARG A 1 176 ? -20.373 25.340 -31.466 1.00 25.30 176 ARG A C 1
ATOM 1318 O O . ARG A 1 176 ? -20.348 25.351 -32.690 1.00 25.30 176 ARG A O 1
ATOM 1325 N N . ALA A 1 177 ? -20.935 24.384 -30.723 1.00 25.78 177 ALA A N 1
ATOM 1326 C CA . ALA A 1 177 ? -22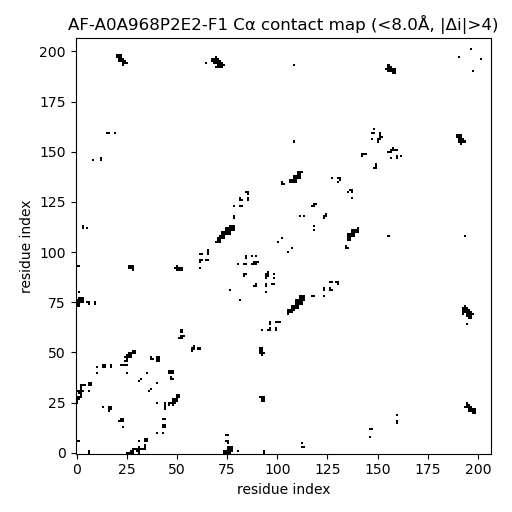.121 23.560 -31.040 1.00 25.78 177 ALA A CA 1
ATOM 1327 C C . ALA A 1 177 ? -22.292 22.584 -29.852 1.00 25.78 177 ALA A C 1
ATOM 1329 O O . ALA A 1 177 ? -21.459 21.707 -29.656 1.00 25.78 177 ALA A O 1
ATOM 1330 N N . ASP A 1 178 ? -23.104 22.865 -28.836 1.00 24.55 178 ASP A N 1
ATOM 1331 C CA . ASP A 1 178 ? -24.576 22.857 -28.801 1.00 24.55 178 ASP A CA 1
ATOM 1332 C C . ASP A 1 178 ? -25.185 21.442 -28.890 1.00 24.55 178 ASP A C 1
ATOM 1334 O O . ASP A 1 178 ? -25.028 20.748 -29.889 1.00 24.55 178 ASP A O 1
ATOM 1338 N N . CYS A 1 179 ? -25.832 21.028 -27.794 1.00 23.61 179 CYS A N 1
ATOM 1339 C CA . CYS A 1 179 ? -26.697 19.849 -27.639 1.00 23.61 179 CYS A CA 1
ATOM 1340 C C . CYS A 1 179 ? -27.269 19.847 -26.213 1.00 23.61 179 CYS A C 1
ATOM 1342 O O . CYS A 1 179 ? -26.727 19.252 -25.278 1.00 23.61 179 CYS A O 1
ATOM 1344 N N . SER A 1 180 ? -28.377 20.556 -26.041 1.00 24.25 180 SER A N 1
ATOM 1345 C CA . SER A 1 180 ? -29.229 20.467 -24.861 1.00 24.25 180 SER A CA 1
ATOM 1346 C C . SER A 1 180 ? -29.991 19.135 -24.832 1.00 24.25 180 SER A C 1
ATOM 1348 O O . SER A 1 180 ? -30.538 18.710 -25.846 1.00 24.25 180 SER A O 1
ATOM 1350 N N . SER A 1 181 ? -30.095 18.503 -23.656 1.00 29.88 181 SER A N 1
ATOM 1351 C CA . SER A 1 181 ? -31.386 18.143 -23.025 1.00 29.88 181 SER A CA 1
ATOM 1352 C C . SER A 1 181 ? -31.205 17.340 -21.718 1.00 29.88 181 SER A C 1
ATOM 1354 O O . SER A 1 181 ? -30.161 16.714 -21.525 1.00 29.88 181 SER A O 1
ATOM 1356 N N . PRO A 1 182 ? -32.171 17.385 -20.774 1.00 33.31 182 PRO A N 1
ATOM 1357 C CA . PRO A 1 182 ? -31.956 16.944 -19.395 1.00 33.31 182 PRO A CA 1
ATOM 1358 C C . PRO A 1 182 ? -32.572 15.574 -19.056 1.00 33.31 182 PRO A C 1
ATOM 1360 O O . PRO A 1 182 ? -33.557 15.155 -19.654 1.00 33.31 182 PRO A O 1
ATOM 1363 N N . GLY A 1 183 ? -32.091 14.962 -17.965 1.00 26.91 183 GLY A N 1
ATOM 1364 C CA . GLY A 1 183 ? -32.909 14.052 -17.151 1.00 26.91 183 GLY A CA 1
ATOM 1365 C C . GLY A 1 183 ? -32.346 12.652 -16.905 1.00 26.91 183 GLY A C 1
ATOM 1366 O O . GLY A 1 183 ? -32.648 11.719 -17.636 1.00 26.91 183 GLY A O 1
ATOM 1367 N N . ALA A 1 184 ? -31.653 12.472 -15.775 1.00 24.19 184 ALA A N 1
ATOM 1368 C CA . ALA A 1 184 ? -31.583 11.183 -15.079 1.00 24.19 184 ALA A CA 1
ATOM 1369 C C . ALA A 1 184 ? -31.188 11.371 -13.602 1.00 24.19 184 ALA A C 1
ATOM 1371 O O . ALA A 1 184 ? -30.015 11.304 -13.240 1.00 24.19 184 ALA A O 1
ATOM 1372 N N . ARG A 1 185 ? -32.170 11.550 -12.706 1.00 30.30 185 ARG A N 1
ATOM 1373 C CA . ARG A 1 185 ? -31.940 11.242 -11.285 1.00 30.30 185 ARG A CA 1
ATOM 1374 C C . ARG A 1 185 ? -31.932 9.719 -11.130 1.00 30.30 185 ARG A C 1
ATOM 1376 O O . ARG A 1 185 ? -32.990 9.100 -11.149 1.00 30.30 185 ARG A O 1
ATOM 1383 N N . ARG A 1 186 ? -30.760 9.120 -10.916 1.00 24.31 186 ARG A N 1
ATOM 1384 C CA . ARG A 1 186 ? -30.632 7.805 -10.269 1.00 24.31 186 ARG A CA 1
ATOM 1385 C C . ARG A 1 186 ? -29.591 7.907 -9.165 1.00 24.31 186 ARG A C 1
ATOM 1387 O O . ARG A 1 186 ? -28.431 8.188 -9.431 1.00 24.31 186 ARG A O 1
ATOM 1394 N N . GLY A 1 187 ? -30.024 7.708 -7.924 1.00 29.41 187 GLY A N 1
ATOM 1395 C CA . GLY A 1 187 ? -29.110 7.574 -6.796 1.00 29.41 187 GLY A CA 1
ATOM 1396 C C . GLY A 1 187 ? -28.624 6.132 -6.671 1.00 29.41 187 GLY A C 1
ATOM 1397 O O . GLY A 1 187 ? -29.437 5.211 -6.699 1.00 29.41 187 GLY A O 1
ATOM 1398 N N . SER A 1 188 ? -27.322 5.939 -6.465 1.00 22.11 188 SER A N 1
ATOM 1399 C CA . SER A 1 188 ? -26.753 4.664 -6.012 1.00 22.11 188 SER A CA 1
ATOM 1400 C C . SER A 1 188 ? -25.480 4.892 -5.184 1.00 22.11 188 SER A C 1
ATOM 1402 O O . SER A 1 188 ? -24.401 5.127 -5.713 1.00 22.11 188 SER A O 1
ATOM 1404 N N . ARG A 1 189 ? -25.687 4.841 -3.866 1.00 22.31 189 ARG A N 1
ATOM 1405 C CA . ARG A 1 189 ? -24.760 4.708 -2.723 1.00 22.31 189 ARG A CA 1
ATOM 1406 C C . ARG A 1 189 ? -23.279 4.336 -3.021 1.00 22.31 189 ARG A C 1
ATOM 1408 O O . ARG A 1 189 ? -23.011 3.225 -3.454 1.00 22.31 189 ARG A O 1
ATOM 1415 N N . SER A 1 190 ? -22.379 5.262 -2.659 1.00 24.23 190 SER A N 1
ATOM 1416 C CA . SER A 1 190 ? -21.115 5.162 -1.874 1.00 24.23 190 SER A CA 1
ATOM 1417 C C . SER A 1 190 ? -20.265 3.866 -1.812 1.00 24.23 190 SER A C 1
ATOM 1419 O O . SER A 1 190 ? -20.830 2.817 -1.520 1.00 24.23 190 SER A O 1
ATOM 1421 N N . MET A 1 191 ? -18.912 3.998 -1.858 1.00 21.84 191 MET A N 1
ATOM 1422 C CA . MET A 1 191 ? -17.852 3.433 -0.940 1.00 21.84 191 MET A CA 1
ATOM 1423 C C . MET A 1 191 ? -16.418 3.309 -1.573 1.00 21.84 191 MET A C 1
ATOM 1425 O O . MET A 1 191 ? -16.330 3.144 -2.786 1.00 21.84 191 MET A O 1
ATOM 1429 N N . GLU A 1 192 ? -15.307 3.482 -0.799 1.00 26.12 192 GLU A N 1
ATOM 1430 C CA . GLU A 1 192 ? -14.123 4.298 -1.252 1.00 26.12 192 GLU A CA 1
ATOM 1431 C C . GLU A 1 192 ? -12.662 3.95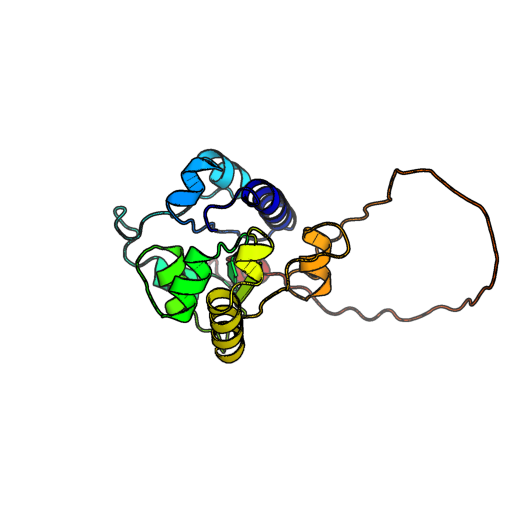0 -0.772 1.00 26.12 192 GLU A C 1
ATOM 1433 O O . GLU A 1 192 ? -11.838 4.839 -0.571 1.00 26.12 192 GLU A O 1
ATOM 1438 N N . PHE A 1 193 ? -12.268 2.690 -0.594 1.00 24.03 193 PHE A N 1
ATOM 1439 C CA . PHE A 1 193 ? -11.201 2.267 0.351 1.00 24.03 193 PHE A CA 1
ATOM 1440 C C . PHE A 1 193 ? -9.675 2.401 0.045 1.00 24.03 193 PHE A C 1
ATOM 1442 O O . PHE A 1 193 ? -9.144 1.656 -0.775 1.00 24.03 193 PHE A O 1
ATOM 1449 N N . VAL A 1 194 ? -8.934 3.183 0.871 1.00 39.00 194 VAL A N 1
ATOM 1450 C CA . VAL A 1 194 ? -7.643 2.792 1.550 1.00 39.00 194 VAL A CA 1
ATOM 1451 C C . VAL A 1 194 ? -7.978 1.868 2.748 1.00 39.00 194 VAL A C 1
ATOM 1453 O O . VAL A 1 194 ? -9.163 1.699 3.000 1.00 39.00 194 VAL A O 1
ATOM 1456 N N . LEU A 1 195 ? -7.013 1.291 3.502 1.00 37.47 195 LEU A N 1
ATOM 1457 C CA . LEU A 1 195 ? -7.297 0.568 4.768 1.00 37.47 195 LEU A CA 1
ATOM 1458 C C . LEU A 1 195 ? -8.103 1.439 5.737 1.00 37.47 195 LEU A C 1
ATOM 1460 O O . LEU A 1 195 ? -7.556 2.228 6.509 1.00 37.47 195 LEU A O 1
ATOM 1464 N N . TYR A 1 196 ? -9.418 1.300 5.657 1.00 37.41 196 TYR A N 1
ATOM 1465 C CA . TYR A 1 196 ? -10.365 2.056 6.444 1.00 37.41 196 TYR A CA 1
ATOM 1466 C C . TYR A 1 196 ? -11.683 1.293 6.576 1.00 37.41 196 TYR A C 1
ATOM 1468 O O . TYR A 1 196 ? -11.978 0.368 5.811 1.00 37.41 196 TYR A O 1
ATOM 1476 N N . ARG A 1 197 ? -12.476 1.694 7.569 1.00 36.12 197 ARG A N 1
ATOM 1477 C CA . ARG A 1 197 ? -13.820 1.169 7.818 1.00 36.12 197 ARG A CA 1
ATOM 1478 C C . ARG A 1 197 ? -14.897 2.225 7.579 1.00 36.12 197 ARG A C 1
ATOM 1480 O O . ARG A 1 197 ? -14.761 3.378 7.985 1.00 36.12 197 ARG A O 1
ATOM 1487 N N . THR A 1 198 ? -16.000 1.846 6.945 1.00 39.78 198 THR A N 1
ATOM 1488 C CA . THR A 1 198 ? -17.125 2.765 6.731 1.00 39.78 198 THR A CA 1
ATOM 1489 C C . THR A 1 198 ? -17.960 2.995 7.988 1.00 39.78 198 THR A C 1
ATOM 1491 O O . THR A 1 198 ? -18.425 2.071 8.665 1.00 39.78 198 THR A O 1
ATOM 1494 N N . SER A 1 199 ? -18.245 4.270 8.256 1.00 41.69 199 SER A N 1
ATOM 1495 C CA . SER A 1 199 ? -19.068 4.737 9.381 1.00 41.69 199 SER A CA 1
ATOM 1496 C C . SER A 1 199 ? -20.489 4.139 9.411 1.00 41.69 199 SER A C 1
ATOM 1498 O O . SER A 1 199 ? -21.086 4.015 10.484 1.00 41.69 199 SER A O 1
ATOM 1500 N N . ALA A 1 200 ? -21.002 3.673 8.264 1.00 38.91 200 ALA A N 1
ATOM 1501 C CA . ALA A 1 200 ? -22.285 2.980 8.137 1.00 38.91 200 ALA A CA 1
ATOM 1502 C C . ALA A 1 200 ? -22.376 1.678 8.963 1.00 38.91 200 ALA A C 1
ATOM 1504 O O . ALA A 1 200 ? -23.442 1.375 9.503 1.00 38.91 200 ALA A O 1
ATOM 1505 N N . GLN A 1 201 ? -21.278 0.922 9.108 1.00 37.59 201 GLN A N 1
ATOM 1506 C CA . GLN A 1 201 ? -21.253 -0.272 9.964 1.00 37.59 201 GLN A CA 1
ATOM 1507 C C . GLN A 1 201 ? -20.891 0.035 11.422 1.00 37.59 201 GLN A C 1
ATOM 1509 O O . GLN A 1 201 ? -21.301 -0.704 12.319 1.00 37.59 201 GLN A O 1
ATOM 1514 N N . ALA A 1 202 ? -20.157 1.121 11.689 1.00 37.56 202 ALA A N 1
ATOM 1515 C CA . ALA A 1 202 ? -19.768 1.501 13.049 1.00 37.56 202 ALA A CA 1
ATOM 1516 C C . ALA A 1 202 ? -20.986 1.800 13.949 1.00 37.56 202 ALA A C 1
ATOM 1518 O O . ALA A 1 202 ? -20.988 1.432 15.121 1.00 37.56 202 ALA A O 1
ATOM 1519 N N . ARG A 1 203 ? -22.057 2.386 13.390 1.00 36.22 203 ARG A N 1
ATOM 1520 C CA . ARG A 1 203 ? -23.302 2.688 14.126 1.00 36.22 203 ARG A CA 1
ATOM 1521 C C . ARG A 1 203 ? -24.215 1.481 14.393 1.00 36.22 203 ARG A C 1
ATOM 1523 O O . ARG A 1 203 ? -25.136 1.613 15.185 1.00 36.22 203 ARG A O 1
ATOM 1530 N N . ARG A 1 204 ? -23.985 0.317 13.767 1.00 36.00 204 ARG A N 1
ATOM 1531 C CA . ARG A 1 204 ? -24.812 -0.899 13.957 1.00 36.00 204 ARG A CA 1
ATOM 1532 C C . ARG A 1 204 ? -24.299 -1.855 15.044 1.00 36.00 204 ARG A C 1
ATOM 1534 O O . ARG A 1 204 ? -24.891 -2.910 15.240 1.00 36.00 204 ARG A O 1
ATOM 1541 N N . ARG A 1 205 ? -23.182 -1.532 15.706 1.00 36.41 205 ARG A N 1
ATOM 1542 C CA . ARG A 1 205 ? -22.553 -2.362 16.752 1.00 36.41 205 ARG A CA 1
ATOM 1543 C C . ARG A 1 205 ? -22.031 -1.524 17.926 1.00 36.41 205 ARG A C 1
ATOM 1545 O O . ARG A 1 205 ? -20.879 -1.664 18.330 1.00 36.41 205 ARG A O 1
ATOM 1552 N N . ARG A 1 206 ? -22.880 -0.651 18.465 1.00 28.08 206 ARG A N 1
ATOM 1553 C CA . ARG A 1 206 ? -22.817 -0.284 19.886 1.00 28.08 206 ARG A CA 1
ATOM 1554 C C . ARG A 1 206 ? -24.031 -0.930 20.572 1.00 28.08 206 ARG A C 1
ATOM 1556 O O . ARG A 1 206 ? -25.078 -0.949 19.921 1.00 28.08 206 ARG A O 1
ATOM 1563 N N . PRO A 1 207 ? -23.864 -1.523 21.767 1.00 38.47 207 PRO A N 1
ATOM 1564 C CA . PRO A 1 207 ? -24.990 -1.975 22.581 1.00 38.47 207 PRO A CA 1
ATOM 1565 C C . PRO A 1 207 ? -25.843 -0.783 23.041 1.00 38.47 207 PRO A C 1
ATOM 1567 O O . PRO A 1 207 ? -25.291 0.344 23.085 1.00 38.47 207 PRO A O 1
#

Radius of gyration: 18.98 Å; Cα contacts (8 Å, |Δi|>4): 313; chains: 1; bounding box: 46×45×54 Å

Mean predicted aligned error: 12.78 Å

Solvent-accessible surface area (backbone atoms only — not comparable to full-atom values): 12068 Å² total; per-residue (Å²): 50,31,42,41,90,58,36,70,61,36,51,57,50,46,38,48,43,37,74,74,55,38,51,47,59,54,44,24,36,70,64,23,55,82,78,52,51,60,70,60,51,17,75,44,46,82,38,82,54,44,41,59,45,79,47,90,90,36,71,57,42,42,58,50,49,51,67,63,26,62,22,28,46,35,47,25,27,21,68,68,58,45,47,32,55,50,72,69,44,59,88,42,36,46,33,33,25,60,69,62,40,61,56,92,85,27,60,40,37,37,33,56,45,70,57,71,66,62,57,67,32,68,67,47,48,50,28,54,48,54,32,44,74,70,58,40,46,69,46,77,78,67,59,87,63,57,68,64,56,46,36,24,79,65,64,37,20,66,76,70,80,72,88,73,74,78,92,64,93,74,82,82,85,87,86,90,81,91,85,89,84,88,89,79,96,75,90,79,85,83,69,56,45,45,36,20,32,61,57,82,61,60,74,76,72,64,135